Protein AF-0000000086684815 (afdb_homodimer)

Solvent-accessible surface area (backbone atoms only — not comparable to full-atom values): 16192 Å² total; per-residue (Å²): 130,81,76,69,61,65,39,53,66,48,49,39,49,34,39,41,51,9,30,52,45,30,48,52,42,25,76,74,69,70,43,58,24,24,34,56,61,40,21,9,52,49,21,49,32,50,72,74,38,54,66,41,47,51,50,40,52,53,46,23,51,53,42,39,55,55,47,57,57,50,52,75,78,47,92,67,56,72,66,60,32,45,46,51,40,29,39,51,21,22,51,52,46,47,53,50,45,72,71,37,50,83,78,46,56,83,58,54,56,80,37,67,54,61,40,39,42,27,12,40,27,34,50,38,35,74,74,40,64,44,69,61,28,51,50,41,24,52,52,42,14,49,52,32,29,52,54,52,53,51,32,36,74,70,65,76,33,72,69,101,129,83,76,68,62,65,40,54,67,46,49,38,50,34,40,40,51,10,31,52,45,30,48,53,43,26,76,74,69,73,43,59,24,25,34,58,60,38,20,9,51,50,21,48,31,52,71,74,39,53,66,42,48,52,50,40,52,53,46,23,52,53,42,39,54,54,47,57,58,50,53,74,78,46,92,67,56,72,67,57,32,46,49,50,38,29,39,51,20,23,52,51,45,46,53,50,45,72,72,37,52,84,78,46,58,84,59,54,55,82,39,66,54,61,41,41,44,27,11,41,26,34,50,36,35,75,75,40,64,44,70,61,28,50,50,40,24,51,51,45,15,50,52,33,28,51,53,51,54,50,32,36,73,70,63,78,32,70,70,100

InterPro domains:
  IPR008338 Capsule biosynthesis protein CapC [PF14102] (17-133)

Sequence (320 aa):
MITTDLNPQTAALSLGVGLVFSLLCYLTTNLSPGGMITPGWLAIAMVQDYLQVVVIFAMTIVTFLAMSVLLKITILYGKRLFAAIVLLGVLLQLTLFLIIQGELPLLFVHQTLGFIAPGLIVYQLIRQPPAATMLATGIVSAATYGVMISGILAGVVPALMITTDLNPQTAALSLGVGLVFSLLCYLTTNLSPGGMITPGWLAIAMVQDYLQVVVIFAMTIVTFLAMSVLLKITILYGKRLFAAIVLLGVLLQLTLFLIIQGELPLLFVHQTLGFIAPGLIVYQLIRQPPAATMLATGIVSAATYGVMISGILAGVVPAL

Radius of gyration: 18.26 Å; Cα contacts (8 Å, |Δi|>4): 468; chains: 2; bounding box: 45×47×46 Å

pLDDT: mean 90.7, std 13.2, range [26.31, 98.81]

Organism: NCBI:txid175570

Secondary structure (DSSP, 8-state):
-------HHHHHHHHHHHHHHHHHHHHHHS--SSSTTHHHHHHHHHHH-HHHHHHHHHHHHHHHHHHHHHTTT----HHHHHHHHHHHHHHHHHHHHHHHTTT-GGGS-SSTHHHHHHHHHHHHHHHS-HHHHHHHHHHHHHHHHHHHHHHHHHTSS---/-------HHHHHHHHHHHHHHHHHHHHHHS--SSSTTHHHHHHHHHHH-HHHHHHHHHHHHHHHHHHHHHTTT----HHHHHHHHHHHHHHHHHHHHHHHTTT-GGGS-SSHHHHHHHHHHHHHHHHS-HHHHHHHHHHHHHHHHHHHHHHHHHTSS---

Foldseek 3Di:
DCPPPDDPQLLVLLQVLLLVLQVVLCVVPVARQLHSRLLSVLLVCVQVPVLLNVVLVVLLVVLLVVVVVVVVPDDDDDPRLLCVSQVSQLVVLVVVCVVCCVPCVVNDDPDPVSSRSSSSSSSRCVVDVNVVSNVSNVVSSVVSNVVSVVCCVVVNTPHD/DCPPPDDPQLLVLLQVLLLVLQVVLCVVPVARQLHSRLLSVLLVCVQVPVLLNVVLVVLLVVLLVVVVVVVVPDDDDDPRLLCVSQVSQLVVLVVVCVVCCVPCVVNDDPDPVSSRSSSSSSSRCVVDVNVVSNVSNVVSSVVSNVVSVVCCVVVNTPHD

Structure (mmCIF, N/CA/C/O backbone):
data_AF-0000000086684815-model_v1
#
loop_
_entity.id
_entity.type
_entity.pdbx_description
1 polymer 'Poly-gamma-glutamate biosynthesis protein PgsC'
#
loop_
_atom_site.group_PDB
_atom_site.id
_atom_site.type_symbol
_atom_site.label_atom_id
_atom_site.label_alt_id
_atom_site.label_comp_id
_atom_site.label_asym_id
_atom_site.label_entity_id
_atom_site.label_seq_id
_atom_site.pdbx_PDB_ins_code
_atom_site.Cartn_x
_atom_site.Cartn_y
_atom_site.Cartn_z
_atom_site.occupancy
_atom_site.B_iso_or_equiv
_atom_site.auth_seq_id
_atom_site.auth_comp_id
_atom_site.auth_asym_id
_atom_site.auth_atom_id
_atom_site.pdbx_PDB_model_num
ATOM 1 N N . MET A 1 1 ? 3.279 28.125 5.438 1 26.78 1 MET A N 1
ATOM 2 C CA . MET A 1 1 ? 3.422 27.109 4.395 1 26.78 1 MET A CA 1
ATOM 3 C C . MET A 1 1 ? 2.326 26.047 4.508 1 26.78 1 MET A C 1
ATOM 5 O O . MET A 1 1 ? 2.17 25.422 5.555 1 26.78 1 MET A O 1
ATOM 9 N N . ILE A 1 2 ? 1.204 26.156 3.945 1 35.62 2 ILE A N 1
ATOM 10 C CA . ILE A 1 2 ? -0.089 25.531 4.184 1 35.62 2 ILE A CA 1
ATOM 11 C C . ILE A 1 2 ? 0.054 24 4.09 1 35.62 2 ILE A C 1
ATOM 13 O O . ILE A 1 2 ? 0.445 23.484 3.045 1 35.62 2 ILE A O 1
ATOM 17 N N . THR A 1 3 ? 0.668 23.344 4.973 1 41.06 3 THR A N 1
ATOM 18 C CA . THR A 1 3 ? 0.701 21.891 5.086 1 41.06 3 THR A CA 1
ATOM 19 C C . THR A 1 3 ? -0.606 21.281 4.59 1 41.06 3 THR A C 1
ATOM 21 O O . THR A 1 3 ? -1.651 21.438 5.223 1 41.06 3 THR A O 1
ATOM 24 N N . THR A 1 4 ? -0.915 21.406 3.324 1 48.69 4 THR A N 1
ATOM 25 C CA . THR A 1 4 ? -2.209 20.984 2.799 1 48.69 4 THR A CA 1
ATOM 26 C C . THR A 1 4 ? -2.482 19.516 3.141 1 48.69 4 THR A C 1
ATOM 28 O O . THR A 1 4 ? -1.734 18.625 2.732 1 48.69 4 THR A O 1
ATOM 31 N N . ASP A 1 5 ? -2.965 19.281 4.332 1 63.06 5 ASP A N 1
ATOM 32 C CA . ASP A 1 5 ? -3.467 17.984 4.809 1 63.06 5 ASP A CA 1
ATOM 33 C C . ASP A 1 5 ? -4.371 17.328 3.771 1 63.06 5 ASP A C 1
ATOM 35 O O . ASP A 1 5 ? -5.242 17.984 3.191 1 63.06 5 ASP A O 1
ATOM 39 N N . LEU A 1 6 ? -3.955 16.25 3.275 1 73.75 6 LEU A N 1
ATOM 40 C CA . LEU A 1 6 ? -4.738 15.5 2.299 1 73.75 6 LEU A CA 1
ATOM 41 C C . LEU A 1 6 ? -6.133 15.203 2.834 1 73.75 6 LEU A C 1
ATOM 43 O O . LEU A 1 6 ? -6.277 14.664 3.936 1 73.75 6 LEU A O 1
ATOM 47 N N . ASN A 1 7 ? -7.105 15.75 2.143 1 81.5 7 ASN A N 1
ATOM 48 C CA . ASN A 1 7 ? -8.484 15.391 2.467 1 81.5 7 ASN A CA 1
ATOM 49 C C . ASN A 1 7 ? -8.711 13.891 2.316 1 81.5 7 ASN A C 1
ATOM 51 O O . ASN A 1 7 ? -8.477 13.32 1.247 1 81.5 7 ASN A O 1
ATOM 55 N N . PRO A 1 8 ? -9.18 13.25 3.338 1 84.88 8 PRO A N 1
ATOM 56 C CA . PRO A 1 8 ? -9.359 11.797 3.305 1 84.88 8 PRO A CA 1
ATOM 57 C C . PRO A 1 8 ? -10.344 11.352 2.223 1 84.88 8 PRO A C 1
ATOM 59 O O . PRO A 1 8 ? -10.172 10.273 1.636 1 84.88 8 PRO A O 1
ATOM 62 N N . GLN A 1 9 ? -11.328 12.117 1.985 1 87.62 9 GLN A N 1
ATOM 63 C CA . GLN A 1 9 ? -12.297 11.789 0.949 1 87.62 9 GLN A CA 1
ATOM 64 C C . GLN A 1 9 ? -11.648 11.766 -0.43 1 87.62 9 GLN A C 1
ATOM 66 O O . GLN A 1 9 ? -11.891 10.852 -1.225 1 87.62 9 GLN A O 1
ATOM 71 N N . THR A 1 10 ? -10.906 12.711 -0.681 1 90.06 10 THR A N 1
ATOM 72 C CA . THR A 1 10 ? -10.203 12.805 -1.958 1 90.06 10 THR A CA 1
ATOM 73 C C . THR A 1 10 ? -9.219 11.656 -2.115 1 90.06 10 THR A C 1
ATOM 75 O O . THR A 1 10 ? -9.07 11.102 -3.207 1 90.06 10 THR A O 1
ATOM 78 N N . ALA A 1 11 ? -8.586 11.297 -1.061 1 89.56 11 ALA A N 1
ATOM 79 C CA . ALA A 1 11 ? -7.637 10.188 -1.078 1 89.56 11 ALA A CA 1
ATOM 80 C C . ALA A 1 11 ? -8.336 8.875 -1.411 1 89.56 11 ALA A C 1
ATOM 82 O O . ALA A 1 11 ? -7.887 8.125 -2.281 1 89.56 11 ALA A O 1
ATOM 83 N N . ALA A 1 12 ? -9.375 8.641 -0.755 1 92.5 12 ALA A N 1
ATOM 84 C CA . ALA A 1 12 ? -10.125 7.402 -0.957 1 92.5 12 ALA A CA 1
ATOM 85 C C . ALA A 1 12 ? -10.68 7.32 -2.379 1 92.5 12 ALA A C 1
ATOM 87 O O . ALA A 1 12 ? -10.625 6.266 -3.012 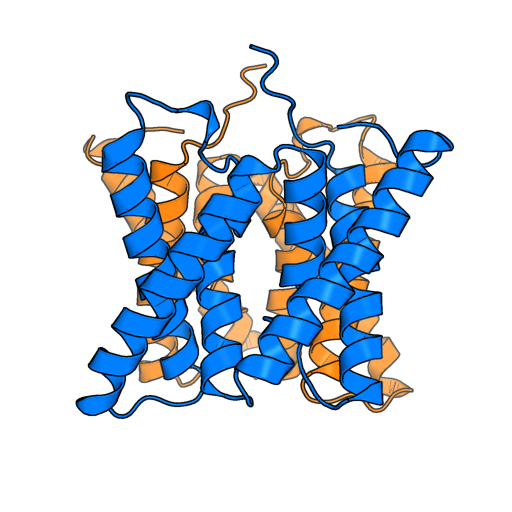1 92.5 12 ALA A O 1
ATOM 88 N N . LEU A 1 13 ? -11.172 8.445 -2.842 1 94.75 13 LEU A N 1
ATOM 89 C CA . LEU A 1 13 ? -11.742 8.492 -4.184 1 94.75 13 LEU A CA 1
ATOM 90 C C . LEU A 1 13 ? -10.672 8.25 -5.242 1 94.75 13 LEU A C 1
ATOM 92 O O . LEU A 1 13 ? -10.898 7.523 -6.207 1 94.75 13 LEU A O 1
ATOM 96 N N . SER A 1 14 ? -9.578 8.82 -5.055 1 96.06 14 SER A N 1
ATOM 97 C CA . SER A 1 14 ? -8.492 8.641 -6.008 1 96.06 14 SER A CA 1
ATOM 98 C C . SER A 1 14 ? -8 7.195 -6.027 1 96.06 14 SER A C 1
ATOM 100 O O . SER A 1 14 ? -7.723 6.641 -7.09 1 96.06 14 SER A O 1
ATOM 102 N N . LEU A 1 15 ? -7.879 6.594 -4.871 1 96.75 15 LEU A N 1
ATOM 103 C CA . LEU A 1 15 ? -7.48 5.191 -4.793 1 96.75 15 LEU A CA 1
ATOM 104 C C . LEU A 1 15 ? -8.5 4.293 -5.48 1 96.75 15 LEU A C 1
ATOM 106 O O . LEU A 1 15 ? -8.125 3.381 -6.223 1 96.75 15 LEU A O 1
ATOM 110 N N . GLY A 1 16 ? -9.766 4.602 -5.273 1 97.56 16 GLY A N 1
ATOM 111 C CA . GLY A 1 16 ? -10.812 3.822 -5.918 1 97.56 16 GLY A CA 1
ATOM 112 C C . GLY A 1 16 ? -10.805 3.939 -7.43 1 97.56 16 GLY A C 1
ATOM 113 O O . GLY A 1 16 ? -10.805 2.928 -8.133 1 97.56 16 GLY A O 1
ATOM 114 N N . VAL A 1 17 ? -10.781 5.164 -7.938 1 98.12 17 VAL A N 1
ATOM 115 C CA . VAL A 1 17 ? -10.742 5.41 -9.375 1 98.12 17 VAL A CA 1
ATOM 116 C C . VAL A 1 17 ? -9.5 4.77 -9.977 1 98.12 17 VAL A C 1
ATOM 118 O O . VAL A 1 17 ? -9.57 4.141 -11.039 1 98.12 17 VAL A O 1
ATOM 121 N N . GLY A 1 18 ? -8.383 4.922 -9.328 1 98.5 18 GLY A N 1
ATOM 122 C CA . GLY A 1 18 ? -7.152 4.293 -9.773 1 98.5 18 GLY A CA 1
ATOM 123 C C . GLY A 1 18 ? -7.254 2.783 -9.883 1 98.5 18 GLY A C 1
ATOM 124 O O . GLY A 1 18 ? -6.77 2.188 -10.844 1 98.5 18 GLY A O 1
ATOM 125 N N . LEU A 1 19 ? -7.875 2.188 -8.906 1 98.44 19 LEU A N 1
ATOM 126 C CA . LEU A 1 19 ? -8.031 0.737 -8.906 1 98.44 19 LEU A CA 1
ATOM 127 C C . LEU A 1 19 ? -8.914 0.284 -10.062 1 98.44 19 LEU A C 1
ATOM 129 O O . LEU A 1 19 ? -8.648 -0.749 -10.688 1 98.44 19 LEU A O 1
ATOM 133 N N . VAL A 1 20 ? -9.906 1.038 -10.352 1 98.56 20 VAL A N 1
ATOM 134 C CA . VAL A 1 20 ? -10.789 0.708 -11.469 1 98.56 20 VAL A CA 1
ATOM 135 C C . VAL A 1 20 ? -10.008 0.77 -12.781 1 98.56 20 VAL A C 1
ATOM 137 O O . VAL A 1 20 ? -10.07 -0.154 -13.594 1 98.56 20 VAL A O 1
ATOM 140 N N . PHE A 1 21 ? -9.273 1.782 -12.953 1 98.81 21 PHE A N 1
ATOM 141 C CA . PHE A 1 21 ? -8.492 1.92 -14.18 1 98.81 21 PHE A CA 1
ATOM 142 C C . PHE A 1 21 ? -7.391 0.872 -14.234 1 98.81 21 PHE A C 1
ATOM 144 O O . PHE A 1 21 ? -7.035 0.392 -15.312 1 98.81 21 PHE A O 1
ATOM 151 N N . SER A 1 22 ? -6.797 0.551 -13.125 1 98.81 22 SER A N 1
ATOM 152 C CA . SER A 1 22 ? -5.789 -0.502 -13.086 1 98.81 22 SER A CA 1
ATOM 153 C C . SER A 1 22 ? -6.379 -1.849 -13.492 1 98.81 22 SER A C 1
ATOM 155 O O . SER A 1 22 ? -5.746 -2.617 -14.219 1 98.81 22 SER A O 1
ATOM 157 N N . LEU A 1 23 ? -7.57 -2.082 -12.984 1 98.12 23 LEU A N 1
ATOM 158 C CA . LEU A 1 23 ? -8.25 -3.32 -13.352 1 98.12 23 LEU A CA 1
ATOM 159 C C . LEU A 1 23 ? -8.562 -3.346 -14.844 1 98.12 23 LEU A C 1
ATOM 161 O O . LEU A 1 23 ? -8.367 -4.367 -15.508 1 98.12 23 LEU A O 1
ATOM 165 N N . LEU A 1 24 ? -9.055 -2.266 -15.352 1 98.38 24 LEU A N 1
ATOM 166 C CA . LEU A 1 24 ? -9.336 -2.178 -16.781 1 98.38 24 LEU A CA 1
ATOM 167 C C . LEU A 1 24 ? -8.078 -2.41 -17.609 1 98.38 24 LEU A C 1
ATOM 169 O O . LEU A 1 24 ? -8.102 -3.127 -18.609 1 98.38 24 LEU A O 1
ATOM 173 N N . CYS A 1 25 ? -7.016 -1.829 -17.203 1 98.5 25 CYS A N 1
ATOM 174 C CA . CYS A 1 25 ? -5.738 -2.016 -17.891 1 98.5 25 CYS A CA 1
ATOM 175 C C . CYS A 1 25 ? -5.316 -3.48 -17.859 1 98.5 25 CYS A C 1
ATOM 177 O O . CYS A 1 25 ? -4.91 -4.031 -18.891 1 98.5 25 CYS A O 1
ATOM 179 N N . TYR A 1 26 ? -5.438 -4.066 -16.766 1 97.88 26 TYR A N 1
ATOM 180 C CA . TYR A 1 26 ? -5.043 -5.461 -16.625 1 97.88 26 TYR A CA 1
ATOM 181 C C . TYR A 1 26 ? -5.918 -6.367 -17.484 1 97.88 26 TYR A C 1
ATOM 183 O O . TYR A 1 26 ? -5.414 -7.285 -18.125 1 97.88 26 TYR A O 1
ATOM 191 N N . LEU A 1 27 ? -7.211 -6.129 -17.5 1 96.69 27 LEU A N 1
ATOM 192 C CA . LEU A 1 27 ? -8.156 -6.949 -18.25 1 96.69 27 LEU A CA 1
ATOM 193 C C . LEU A 1 27 ? -7.918 -6.812 -19.75 1 96.69 27 LEU A C 1
ATOM 195 O O . LEU A 1 27 ? -8.148 -7.758 -20.516 1 96.69 27 LEU A O 1
ATOM 199 N N . THR A 1 28 ? -7.402 -5.715 -20.172 1 97.69 28 THR A N 1
ATOM 200 C CA . THR A 1 28 ? -7.266 -5.461 -21.609 1 97.69 28 THR A CA 1
ATOM 201 C C . THR A 1 28 ? -5.859 -5.809 -22.078 1 97.69 28 THR A C 1
ATOM 203 O O . THR A 1 28 ? -5.672 -6.23 -23.219 1 97.69 28 THR A O 1
ATOM 206 N N . THR A 1 29 ? -4.848 -5.648 -21.25 1 97.38 29 THR A N 1
ATOM 207 C CA . THR A 1 29 ? -3.477 -5.812 -21.719 1 97.38 29 THR A CA 1
ATOM 208 C C . THR A 1 29 ? -2.779 -6.941 -20.969 1 97.38 29 THR A C 1
ATOM 210 O O . THR A 1 29 ? -1.697 -7.383 -21.359 1 97.38 29 THR A O 1
ATOM 213 N N . ASN A 1 30 ? -3.361 -7.336 -19.844 1 96.69 30 ASN A N 1
ATOM 214 C CA . ASN A 1 30 ? -2.775 -8.328 -18.953 1 96.69 30 ASN A CA 1
ATOM 215 C C . ASN A 1 30 ? -1.535 -7.785 -18.25 1 96.69 30 ASN A C 1
ATOM 217 O O . ASN A 1 30 ? -0.69 -8.555 -17.781 1 96.69 30 ASN A O 1
ATOM 221 N N . LEU A 1 31 ? -1.382 -6.441 -18.312 1 97.12 31 LEU A N 1
ATOM 222 C CA . LEU A 1 31 ? -0.288 -5.773 -17.609 1 97.12 31 LEU A CA 1
ATOM 223 C C . LEU A 1 31 ? -0.798 -5.055 -16.359 1 97.12 31 LEU A C 1
ATOM 225 O O . LEU A 1 31 ? -1.832 -4.383 -16.406 1 97.12 31 LEU A O 1
ATOM 229 N N . SER A 1 32 ? -0.094 -5.281 -15.242 1 97.62 32 SER A N 1
ATOM 230 C CA . SER A 1 32 ? -0.318 -4.453 -14.062 1 97.62 32 SER A CA 1
ATOM 231 C C . SER A 1 32 ? 0.396 -3.111 -14.188 1 97.62 32 SER A C 1
ATOM 233 O O . SER A 1 32 ? 1.597 -3.064 -14.461 1 97.62 32 SER A O 1
ATOM 235 N N . PRO A 1 33 ? -0.221 -2.02 -14.031 1 98.25 33 PRO A N 1
ATOM 236 C CA . PRO A 1 33 ? 0.41 -0.704 -14.164 1 98.25 33 PRO A CA 1
ATOM 237 C C . PRO A 1 33 ? 1.194 -0.294 -12.922 1 98.25 33 PRO A C 1
ATOM 239 O O . PRO A 1 33 ? 0.764 0.593 -12.18 1 98.25 33 PRO A O 1
ATOM 242 N N . GLY A 1 34 ? 2.352 -0.818 -12.727 1 97.75 34 GLY A N 1
ATOM 243 C CA . GLY A 1 34 ? 3.225 -0.482 -11.617 1 97.75 34 GLY A CA 1
ATOM 244 C C . GLY A 1 34 ? 2.674 -0.919 -10.273 1 97.75 34 GLY A C 1
ATOM 245 O O . GLY A 1 34 ? 3.02 -0.345 -9.234 1 97.75 34 GLY A O 1
ATOM 246 N N . GLY A 1 35 ? 1.734 -1.798 -10.25 1 96.75 35 GLY A N 1
ATOM 247 C CA . GLY A 1 35 ? 0.96 -2.182 -9.078 1 96.75 35 GLY A CA 1
ATOM 248 C C . GLY A 1 35 ? -0.463 -1.656 -9.102 1 96.75 35 GLY A C 1
ATOM 249 O O . GLY A 1 35 ? -0.698 -0.503 -9.477 1 96.75 35 GLY A O 1
ATOM 250 N N . MET A 1 36 ? -1.324 -2.344 -8.539 1 96.88 36 MET A N 1
ATOM 251 C CA . MET A 1 36 ? -2.748 -2.051 -8.688 1 96.88 36 MET A CA 1
ATOM 252 C C . MET A 1 36 ? -3.123 -0.781 -7.93 1 96.88 36 MET A C 1
ATOM 254 O O . MET A 1 36 ? -4.074 -0.091 -8.305 1 96.88 36 MET A O 1
ATOM 258 N N . ILE A 1 37 ? -2.367 -0.442 -6.93 1 96.94 37 ILE A N 1
ATOM 259 C CA . ILE A 1 37 ? -2.74 0.673 -6.066 1 96.94 37 ILE A CA 1
ATOM 260 C C . ILE A 1 37 ? -1.954 1.92 -6.465 1 96.94 37 ILE A C 1
ATOM 262 O O . ILE A 1 37 ? -2.338 3.041 -6.117 1 96.94 37 ILE A O 1
ATOM 266 N N . THR A 1 38 ? -0.875 1.817 -7.215 1 97.56 38 THR A N 1
ATOM 267 C CA . THR A 1 38 ? 0.124 2.85 -7.473 1 97.56 38 THR A CA 1
ATOM 268 C C . THR A 1 38 ? -0.476 3.988 -8.289 1 97.56 38 THR A C 1
ATOM 270 O O . THR A 1 38 ? -0.259 5.164 -7.984 1 97.56 38 THR A O 1
ATOM 273 N N . PRO A 1 39 ? -1.293 3.705 -9.273 1 98 39 PRO A N 1
ATOM 274 C CA . PRO A 1 39 ? -1.814 4.812 -10.07 1 98 39 PRO A CA 1
ATOM 275 C C . PRO A 1 39 ? -2.695 5.766 -9.266 1 98 39 PRO A C 1
ATOM 277 O O . PRO A 1 39 ? -2.652 6.98 -9.477 1 98 39 PRO A O 1
ATOM 280 N N . GLY A 1 40 ? -3.48 5.203 -8.414 1 96.88 40 GLY A N 1
ATOM 281 C CA . GLY A 1 40 ? -4.277 6.047 -7.543 1 96.88 40 GLY A CA 1
ATOM 282 C C . GLY A 1 40 ? -3.439 6.98 -6.688 1 96.88 40 GLY A C 1
ATOM 283 O O . GLY A 1 40 ? -3.785 8.148 -6.512 1 96.88 40 GLY A O 1
ATOM 284 N N . TRP A 1 41 ? -2.396 6.438 -6.168 1 94.31 41 TRP A N 1
ATOM 285 C CA . TRP A 1 41 ? -1.498 7.238 -5.344 1 94.31 41 TRP A CA 1
ATOM 286 C C . TRP A 1 41 ? -0.777 8.289 -6.184 1 94.31 41 TRP A C 1
ATOM 288 O O . TRP A 1 41 ? -0.619 9.43 -5.758 1 94.31 41 TRP A O 1
ATOM 298 N N . LEU A 1 42 ? -0.307 7.906 -7.328 1 96 42 LEU A N 1
ATOM 299 C CA . LEU A 1 42 ? 0.398 8.836 -8.211 1 96 42 LEU A CA 1
ATOM 300 C C . LEU A 1 42 ? -0.507 9.992 -8.617 1 96 42 LEU A C 1
ATOM 302 O O . LEU A 1 42 ? -0.049 11.133 -8.734 1 96 42 LEU A O 1
ATOM 306 N N . ALA A 1 43 ? -1.725 9.695 -8.812 1 95.75 43 ALA A N 1
ATOM 307 C CA . ALA A 1 43 ? -2.678 10.75 -9.164 1 95.75 43 ALA A CA 1
ATOM 308 C C . ALA A 1 43 ? -2.805 11.766 -8.031 1 95.75 43 ALA A C 1
ATOM 310 O O . ALA A 1 43 ? -2.834 12.977 -8.281 1 95.75 43 ALA A O 1
ATOM 311 N N . ILE A 1 44 ? -2.82 11.273 -6.832 1 90.06 44 ILE A N 1
ATOM 312 C CA . ILE A 1 44 ? -2.891 12.148 -5.672 1 90.06 44 ILE A CA 1
ATOM 313 C C . ILE A 1 44 ? -1.624 13 -5.586 1 90.06 44 ILE A C 1
ATOM 315 O O . ILE A 1 44 ? -1.689 14.195 -5.293 1 90.06 44 ILE A O 1
ATOM 319 N N . ALA A 1 45 ? -0.57 12.375 -5.762 1 90.12 45 ALA A N 1
ATOM 320 C CA . ALA A 1 45 ? 0.71 13.07 -5.699 1 90.12 45 ALA A CA 1
ATOM 321 C C . ALA A 1 45 ? 0.788 14.172 -6.754 1 90.12 45 ALA A C 1
ATOM 323 O O . ALA A 1 45 ? 1.341 15.242 -6.5 1 90.12 45 ALA A O 1
ATOM 324 N N . MET A 1 46 ? 0.201 13.914 -7.891 1 91.75 46 MET A N 1
ATOM 325 C CA . MET A 1 46 ? 0.196 14.906 -8.969 1 91.75 46 MET A CA 1
ATOM 326 C C . MET A 1 46 ? -0.667 16.109 -8.594 1 91.75 46 MET A C 1
ATOM 328 O O . MET A 1 46 ? -0.343 17.234 -8.953 1 91.75 46 MET A O 1
ATOM 332 N N . VAL A 1 47 ? -1.703 15.867 -7.934 1 87.25 47 VAL A N 1
ATOM 333 C CA . VAL A 1 47 ? -2.611 16.938 -7.535 1 87.25 47 VAL A CA 1
ATOM 334 C C . VAL A 1 47 ? -1.984 17.75 -6.402 1 87.25 47 VAL A C 1
ATOM 336 O O . VAL A 1 47 ? -2.133 18.969 -6.352 1 87.25 47 VAL A O 1
ATOM 339 N N . GLN A 1 48 ? -1.31 17.078 -5.52 1 84.62 48 GLN A N 1
ATOM 340 C CA . GLN A 1 48 ? -0.739 17.75 -4.352 1 84.62 48 GLN A CA 1
ATOM 341 C C . GLN A 1 48 ? 0.551 18.484 -4.711 1 84.62 48 GLN A C 1
ATOM 343 O O . GLN A 1 48 ? 0.677 19.688 -4.465 1 84.62 48 GLN A O 1
ATOM 348 N N . ASP A 1 49 ? 1.493 17.734 -5.188 1 84.12 49 ASP A N 1
ATOM 349 C CA . ASP A 1 49 ? 2.799 18.281 -5.555 1 84.12 49 ASP A CA 1
ATOM 350 C C . ASP A 1 49 ? 3.461 17.438 -6.637 1 84.12 49 ASP A C 1
ATOM 352 O O . ASP A 1 49 ? 3.945 16.328 -6.359 1 84.12 49 ASP A O 1
ATOM 356 N N . TYR A 1 50 ? 3.621 18 -7.762 1 84.81 50 TYR A N 1
ATOM 357 C CA . TYR A 1 50 ? 4.195 17.281 -8.898 1 84.81 50 TYR A CA 1
ATOM 358 C C . TYR A 1 50 ? 5.641 16.891 -8.617 1 84.81 50 TYR A C 1
ATOM 360 O O . TYR A 1 50 ? 6.148 15.922 -9.18 1 84.81 50 TYR A O 1
ATOM 368 N N . LEU A 1 51 ? 6.301 17.609 -7.738 1 85.62 51 LEU A N 1
ATOM 369 C CA . LEU A 1 51 ? 7.684 17.281 -7.41 1 85.62 51 LEU A CA 1
ATOM 370 C C . LEU A 1 51 ? 7.777 15.93 -6.715 1 85.62 51 LEU A C 1
ATOM 372 O O . LEU A 1 51 ? 8.789 15.234 -6.824 1 85.62 51 LEU A O 1
ATOM 376 N N . GLN A 1 52 ? 6.715 15.562 -6.086 1 87.5 52 GLN A N 1
ATOM 377 C CA . GLN A 1 52 ? 6.691 14.258 -5.441 1 87.5 52 GLN A CA 1
ATOM 378 C C . GLN A 1 52 ? 6.711 13.133 -6.473 1 87.5 52 GLN A C 1
ATOM 380 O O . GLN A 1 52 ? 7.336 12.094 -6.254 1 87.5 52 GLN A O 1
ATOM 385 N N . VAL A 1 53 ? 6.02 13.32 -7.535 1 91.25 53 VAL A N 1
ATOM 386 C CA . VAL A 1 53 ? 5.977 12.328 -8.602 1 91.25 53 VAL A CA 1
ATOM 387 C C . VAL A 1 53 ? 7.363 12.188 -9.227 1 91.25 53 VAL A C 1
ATOM 389 O O . VAL A 1 53 ? 7.781 11.078 -9.578 1 91.25 53 VAL A O 1
ATOM 392 N N . VAL A 1 54 ? 8.039 13.297 -9.375 1 91.62 54 VAL A N 1
ATOM 393 C CA . VAL A 1 54 ? 9.383 13.281 -9.93 1 91.62 54 VAL A CA 1
ATOM 394 C C . VAL A 1 54 ? 10.312 12.477 -9.016 1 91.62 54 VAL A C 1
ATOM 396 O O . VAL A 1 54 ? 11.133 11.695 -9.492 1 91.62 54 VAL A O 1
ATOM 399 N N . VAL A 1 55 ? 10.188 12.719 -7.758 1 90.75 55 VAL A N 1
ATOM 400 C CA . VAL A 1 55 ? 11.008 11.992 -6.789 1 90.75 55 VAL A CA 1
ATOM 401 C C . VAL A 1 55 ? 10.695 10.5 -6.863 1 90.75 55 VAL A C 1
ATOM 403 O O . VAL A 1 55 ? 11.602 9.664 -6.82 1 90.75 55 VAL A O 1
ATOM 406 N N . ILE A 1 56 ? 9.422 10.1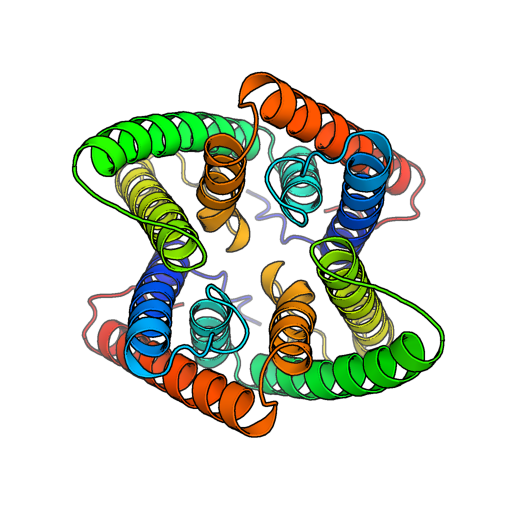56 -6.949 1 94.06 56 ILE A N 1
ATOM 407 C CA . ILE A 1 56 ? 9.023 8.758 -7.047 1 94.06 56 ILE A CA 1
ATOM 408 C C . ILE A 1 56 ? 9.625 8.133 -8.305 1 94.06 56 ILE A C 1
ATOM 410 O O . ILE A 1 56 ? 10.141 7.012 -8.258 1 94.06 56 ILE A O 1
ATOM 414 N N . PHE A 1 57 ? 9.562 8.82 -9.383 1 95.19 57 PHE A N 1
ATOM 415 C CA . PHE A 1 57 ? 10.117 8.328 -10.633 1 95.19 57 PHE A CA 1
ATOM 416 C C . PHE A 1 57 ? 11.625 8.133 -10.516 1 95.19 57 PHE A C 1
ATOM 418 O O . PHE A 1 57 ? 12.156 7.102 -10.938 1 95.19 57 PHE A O 1
ATOM 425 N N . ALA A 1 58 ? 12.312 9.109 -9.992 1 95.38 58 ALA A N 1
ATOM 426 C CA . ALA A 1 58 ? 13.758 9.016 -9.82 1 95.38 58 ALA A CA 1
ATOM 427 C C . ALA A 1 58 ? 14.125 7.848 -8.914 1 95.38 58 ALA A C 1
ATOM 429 O O . ALA A 1 58 ? 15.039 7.082 -9.219 1 95.38 58 ALA A O 1
ATOM 430 N N . MET A 1 59 ? 13.414 7.688 -7.84 1 96.38 59 MET A N 1
ATOM 431 C CA . MET A 1 59 ? 13.711 6.625 -6.883 1 96.38 59 MET A CA 1
ATOM 432 C C . MET A 1 59 ? 13.328 5.262 -7.445 1 96.38 59 MET A C 1
ATOM 434 O O . MET A 1 59 ? 13.875 4.238 -7.039 1 96.38 59 MET A O 1
ATOM 438 N N . THR A 1 60 ? 12.352 5.234 -8.344 1 98.19 60 THR A N 1
ATOM 439 C CA . THR A 1 60 ? 12.039 3.996 -9.055 1 98.19 60 THR A CA 1
ATOM 440 C C . THR A 1 60 ? 13.219 3.547 -9.906 1 98.19 60 THR A C 1
ATOM 442 O O . THR A 1 60 ? 13.57 2.365 -9.914 1 98.19 60 THR A O 1
ATOM 445 N N . ILE A 1 61 ? 13.812 4.473 -10.562 1 98.19 61 ILE A N 1
ATOM 446 C CA . ILE A 1 61 ? 14.969 4.156 -11.398 1 98.19 61 ILE A CA 1
ATOM 447 C C . ILE A 1 61 ? 16.109 3.645 -10.523 1 98.19 61 ILE A C 1
ATOM 449 O O . ILE A 1 61 ? 16.719 2.615 -10.82 1 98.19 61 ILE A O 1
ATOM 453 N N . VAL A 1 62 ? 16.359 4.324 -9.445 1 98.25 62 VAL A N 1
ATOM 454 C CA . VAL A 1 62 ? 17.453 3.949 -8.547 1 98.25 62 VAL A CA 1
ATOM 455 C C . VAL A 1 62 ? 17.188 2.564 -7.961 1 98.25 62 VAL A C 1
ATOM 457 O O . VAL A 1 62 ? 18.078 1.72 -7.914 1 98.25 62 VAL A O 1
ATOM 460 N N . THR A 1 63 ? 15.969 2.318 -7.504 1 98.69 63 THR A N 1
ATOM 461 C CA . THR A 1 63 ? 15.602 1.033 -6.922 1 98.69 63 THR A CA 1
ATOM 462 C C . THR A 1 63 ? 15.703 -0.079 -7.965 1 98.69 63 THR A C 1
ATOM 464 O O . THR A 1 63 ? 16.141 -1.186 -7.656 1 98.69 63 THR A O 1
ATOM 467 N N . PHE A 1 64 ? 15.305 0.21 -9.211 1 98.75 64 PHE A N 1
ATOM 468 C CA . PHE A 1 64 ? 15.367 -0.764 -10.297 1 98.75 64 PHE A CA 1
ATOM 469 C C . PHE A 1 64 ? 16.812 -1.173 -10.578 1 98.75 64 PHE A C 1
ATOM 471 O O . PHE A 1 64 ? 17.109 -2.363 -10.695 1 98.75 64 PHE A O 1
ATOM 478 N N . LEU A 1 65 ? 17.625 -0.212 -10.695 1 98.38 65 LEU A N 1
ATOM 479 C CA . LEU A 1 65 ? 19.047 -0.481 -10.969 1 98.38 65 LEU A CA 1
ATOM 480 C C . LEU A 1 65 ? 19.672 -1.268 -9.82 1 98.38 65 LEU A C 1
ATOM 482 O O . LEU A 1 65 ? 20.391 -2.244 -10.062 1 98.38 65 LEU A O 1
ATOM 486 N N . ALA A 1 66 ? 19.422 -0.857 -8.602 1 98.44 66 ALA A N 1
ATOM 487 C CA . ALA A 1 66 ? 19.984 -1.542 -7.434 1 98.44 66 ALA A CA 1
ATOM 488 C C . ALA A 1 66 ? 19.484 -2.986 -7.363 1 98.44 66 ALA A C 1
ATOM 490 O O . ALA A 1 66 ? 20.266 -3.896 -7.066 1 98.44 66 ALA A O 1
ATOM 491 N N . MET A 1 67 ? 18.219 -3.158 -7.617 1 98.44 67 MET A N 1
ATOM 492 C CA . MET A 1 67 ? 17.656 -4.504 -7.539 1 98.44 67 MET A CA 1
ATOM 493 C C . MET A 1 67 ? 18.203 -5.383 -8.664 1 98.44 67 MET A C 1
ATOM 495 O O . MET A 1 67 ? 18.422 -6.582 -8.469 1 98.44 67 MET A O 1
ATOM 499 N N . SER A 1 68 ? 18.406 -4.785 -9.836 1 97.5 68 SER A N 1
ATOM 500 C CA . SER A 1 68 ? 18.938 -5.539 -10.969 1 97.5 68 SER A CA 1
ATOM 501 C C . SER A 1 68 ? 20.328 -6.09 -10.648 1 97.5 68 SER A C 1
ATOM 503 O O . SER A 1 68 ? 20.672 -7.184 -11.086 1 97.5 68 SER A O 1
ATOM 505 N N . VAL A 1 69 ? 21.062 -5.367 -9.906 1 97.44 69 VAL A N 1
ATOM 506 C CA . VAL A 1 69 ? 22.391 -5.82 -9.492 1 97.44 69 VAL A CA 1
ATOM 507 C C . VAL A 1 69 ? 22.25 -6.918 -8.438 1 97.44 69 VAL A C 1
ATOM 509 O O . VAL A 1 69 ? 22.953 -7.938 -8.5 1 97.44 69 VAL A O 1
ATOM 512 N N . LEU A 1 70 ? 21.359 -6.73 -7.512 1 97.25 70 LEU A N 1
ATOM 513 C CA . LEU A 1 70 ? 21.156 -7.695 -6.434 1 97.25 70 LEU A CA 1
ATOM 514 C C . LEU A 1 70 ? 20.672 -9.031 -6.984 1 97.25 70 LEU A C 1
ATOM 516 O O . LEU A 1 70 ? 21.047 -10.094 -6.465 1 97.25 70 LEU A O 1
ATOM 520 N N . LEU A 1 71 ? 19.906 -9 -7.984 1 97.31 71 LEU A N 1
ATOM 521 C CA . LEU A 1 71 ? 19.297 -10.211 -8.523 1 97.31 71 LEU A CA 1
ATOM 522 C C . LEU A 1 71 ? 20.328 -11.031 -9.305 1 97.31 71 LEU A C 1
ATOM 524 O O . LEU A 1 71 ? 20.094 -12.195 -9.617 1 97.31 71 LEU A O 1
ATOM 528 N N . LYS A 1 72 ? 21.422 -10.438 -9.633 1 97.12 72 LYS A N 1
ATOM 529 C CA . LYS A 1 72 ? 22.5 -11.18 -10.281 1 97.12 72 LYS A CA 1
ATOM 530 C C . LYS A 1 72 ? 23.156 -12.156 -9.32 1 97.12 72 LYS A C 1
ATOM 532 O O . LYS A 1 72 ? 23.766 -13.148 -9.742 1 97.12 72 LYS A O 1
ATOM 537 N N . ILE A 1 73 ? 22.953 -11.961 -8.07 1 96.69 73 ILE A N 1
ATOM 538 C CA . ILE A 1 73 ? 23.688 -12.781 -7.109 1 96.69 73 ILE A CA 1
ATOM 539 C C . ILE A 1 73 ? 22.703 -13.453 -6.152 1 96.69 73 ILE A C 1
ATOM 541 O O . ILE A 1 73 ? 23.109 -14.125 -5.203 1 96.69 73 ILE A O 1
ATOM 545 N N . THR A 1 74 ? 21.438 -13.203 -6.242 1 95.5 74 THR A N 1
ATOM 546 C CA . THR A 1 74 ? 20.422 -13.797 -5.387 1 95.5 74 THR A CA 1
ATOM 547 C C . THR A 1 74 ? 19.297 -14.391 -6.223 1 95.5 74 THR A C 1
ATOM 549 O O . THR A 1 74 ? 19.016 -13.922 -7.332 1 95.5 74 THR A O 1
ATOM 552 N N . ILE A 1 75 ? 18.703 -15.422 -5.617 1 94.88 75 ILE A N 1
ATOM 553 C CA . ILE A 1 75 ? 17.516 -16.016 -6.234 1 94.88 75 ILE A CA 1
ATOM 554 C C . ILE A 1 75 ? 16.281 -15.695 -5.395 1 94.88 75 ILE A C 1
ATOM 556 O O . ILE A 1 75 ? 16.078 -16.266 -4.32 1 94.88 75 ILE A O 1
ATOM 560 N N . LEU A 1 76 ? 15.562 -14.758 -5.824 1 95.12 76 LEU A N 1
ATOM 561 C CA . LEU A 1 76 ? 14.344 -14.328 -5.145 1 95.12 76 LEU A CA 1
ATOM 562 C C . LEU A 1 76 ? 13.133 -14.438 -6.066 1 95.12 76 LEU A C 1
ATOM 564 O O . LEU A 1 76 ? 13.234 -14.164 -7.266 1 95.12 76 LEU A O 1
ATOM 568 N N . TYR A 1 77 ? 12.031 -14.938 -5.512 1 94.31 77 TYR A N 1
ATOM 569 C CA . TYR A 1 77 ? 10.789 -15.008 -6.27 1 94.31 77 TYR A CA 1
ATOM 570 C C . TYR A 1 77 ? 9.586 -14.812 -5.355 1 94.31 77 TYR A C 1
ATOM 572 O O . TYR A 1 77 ? 9.711 -14.875 -4.133 1 94.31 77 TYR A O 1
ATOM 580 N N . GLY A 1 78 ? 8.531 -14.508 -5.996 1 94.12 78 GLY A N 1
ATOM 581 C CA . GLY A 1 78 ? 7.273 -14.414 -5.266 1 94.12 78 GLY A CA 1
ATOM 582 C C . GLY A 1 78 ? 7.301 -13.359 -4.172 1 94.12 78 GLY A C 1
ATOM 583 O O . GLY A 1 78 ? 7.664 -12.211 -4.418 1 94.12 78 GLY A O 1
ATOM 584 N N . LYS A 1 79 ? 6.883 -13.758 -3.041 1 94.88 79 LYS A N 1
ATOM 585 C CA . LYS A 1 79 ? 6.738 -12.852 -1.906 1 94.88 79 LYS A CA 1
ATOM 586 C C . LYS A 1 79 ? 8.102 -12.398 -1.393 1 94.88 79 LYS A C 1
ATOM 588 O O . LYS A 1 79 ? 8.242 -11.273 -0.904 1 94.88 79 LYS A O 1
ATOM 593 N N . ARG A 1 80 ? 9.07 -13.242 -1.514 1 96.56 80 ARG A N 1
ATOM 594 C CA . ARG A 1 80 ? 10.414 -12.859 -1.086 1 96.56 80 ARG A CA 1
ATOM 595 C C . ARG A 1 80 ? 10.977 -11.75 -1.965 1 96.56 80 ARG A C 1
ATOM 597 O O . ARG A 1 80 ? 11.625 -10.82 -1.467 1 96.56 80 ARG A O 1
ATOM 604 N N . LEU A 1 81 ? 10.711 -11.93 -3.238 1 97.94 81 LEU A N 1
ATOM 605 C CA . LEU A 1 81 ? 11.125 -10.891 -4.176 1 97.94 81 LEU A CA 1
ATOM 606 C C . LEU A 1 81 ? 10.414 -9.578 -3.881 1 97.94 81 LEU A C 1
ATOM 608 O O . LEU A 1 81 ? 11.047 -8.516 -3.852 1 97.94 81 LEU A O 1
ATOM 612 N N . PHE A 1 82 ? 9.141 -9.625 -3.637 1 98.06 82 PHE A N 1
ATOM 613 C CA . PHE A 1 82 ? 8.352 -8.445 -3.32 1 98.06 82 PHE A CA 1
ATOM 614 C C . PHE A 1 82 ? 8.891 -7.746 -2.076 1 98.06 82 PHE A C 1
ATOM 616 O O . PHE A 1 82 ? 9.117 -6.535 -2.088 1 98.06 82 PHE A O 1
ATOM 623 N N . ALA A 1 83 ? 9.07 -8.5 -1.012 1 97.62 83 ALA A N 1
ATOM 624 C CA . ALA A 1 83 ? 9.531 -7.941 0.257 1 97.62 83 ALA A CA 1
ATOM 625 C C . ALA A 1 83 ? 10.906 -7.297 0.105 1 97.62 83 ALA A C 1
ATOM 627 O O . ALA A 1 83 ? 11.148 -6.211 0.636 1 97.62 83 ALA A O 1
ATOM 628 N N . ALA A 1 84 ? 11.742 -7.938 -0.631 1 97.62 84 ALA A N 1
ATOM 629 C CA . ALA A 1 84 ? 13.102 -7.418 -0.815 1 97.62 84 ALA A CA 1
ATOM 630 C C . ALA A 1 84 ? 13.086 -6.105 -1.589 1 97.62 84 ALA A C 1
ATOM 632 O O . ALA A 1 84 ? 13.773 -5.152 -1.22 1 97.62 84 ALA A O 1
ATOM 633 N N . ILE A 1 85 ? 12.289 -6.047 -2.633 1 98.69 85 ILE A N 1
ATOM 634 C CA . ILE A 1 85 ? 12.258 -4.859 -3.48 1 98.69 85 ILE A CA 1
ATOM 635 C C . ILE A 1 85 ? 11.641 -3.693 -2.713 1 98.69 85 ILE A C 1
ATOM 637 O O . ILE A 1 85 ? 12.172 -2.578 -2.738 1 98.69 85 ILE A O 1
ATOM 641 N N . VAL A 1 86 ? 10.578 -3.943 -2.033 1 98.44 86 VAL A N 1
ATOM 642 C CA . VAL A 1 86 ? 9.891 -2.873 -1.314 1 98.44 86 VAL A CA 1
ATOM 643 C C . VAL A 1 86 ? 10.742 -2.416 -0.132 1 98.44 86 VAL A C 1
ATOM 645 O O . VAL A 1 86 ? 10.812 -1.222 0.167 1 98.44 86 VAL A O 1
ATOM 648 N N . LEU A 1 87 ? 11.391 -3.375 0.498 1 98.31 87 LEU A N 1
ATOM 649 C CA . LEU A 1 87 ? 12.305 -3.018 1.578 1 98.31 87 LEU A CA 1
ATOM 650 C C . LEU A 1 87 ? 13.438 -2.137 1.064 1 98.31 87 LEU A C 1
ATOM 652 O O . LEU A 1 87 ? 13.758 -1.11 1.67 1 98.31 87 LEU A O 1
ATOM 656 N N . LEU A 1 88 ? 14.047 -2.551 -0.006 1 98.31 88 LEU A N 1
ATOM 657 C CA . LEU A 1 88 ? 15.102 -1.749 -0.611 1 98.31 88 LEU A CA 1
ATOM 658 C C . LEU A 1 88 ? 14.586 -0.364 -0.986 1 98.31 88 LEU A C 1
ATOM 660 O O . LEU A 1 88 ? 15.266 0.64 -0.752 1 98.31 88 LEU A O 1
ATOM 664 N N . GLY A 1 89 ? 13.406 -0.271 -1.583 1 97.69 89 GLY A N 1
ATOM 665 C CA . GLY A 1 89 ? 12.797 1.006 -1.928 1 97.69 89 GLY A CA 1
ATOM 666 C C . GLY A 1 89 ? 12.617 1.92 -0.732 1 97.69 89 GLY A C 1
ATOM 667 O O . GLY A 1 89 ? 12.969 3.1 -0.784 1 97.69 89 GLY A O 1
ATOM 668 N N . VAL A 1 90 ? 12.102 1.396 0.324 1 96.94 90 VAL A N 1
ATOM 669 C CA . VAL A 1 90 ? 11.852 2.164 1.539 1 96.94 90 VAL A CA 1
ATOM 670 C C . VAL A 1 90 ? 13.172 2.662 2.119 1 96.94 90 VAL A C 1
ATOM 672 O O . VAL A 1 90 ? 13.273 3.811 2.557 1 96.94 90 VAL A O 1
ATOM 675 N N . LEU A 1 91 ? 14.188 1.825 2.137 1 96.88 91 LEU A N 1
ATOM 676 C CA . LEU A 1 91 ? 15.5 2.199 2.652 1 96.88 91 LEU A CA 1
ATOM 677 C C . LEU A 1 91 ? 16.109 3.322 1.823 1 96.88 91 LEU A C 1
ATOM 679 O O . LEU A 1 91 ? 16.688 4.262 2.373 1 96.88 91 LEU A O 1
ATOM 683 N N . LEU A 1 92 ? 15.969 3.189 0.547 1 96.56 92 LEU A N 1
ATOM 684 C CA . LEU A 1 92 ? 16.5 4.219 -0.334 1 96.56 92 LEU A CA 1
ATOM 685 C C . LEU A 1 92 ? 15.742 5.531 -0.166 1 96.56 92 LEU A C 1
ATOM 687 O O . LEU A 1 92 ? 16.344 6.605 -0.177 1 96.56 92 LEU A O 1
ATOM 691 N N . GLN A 1 93 ? 14.445 5.438 -0.013 1 93.81 93 GLN A N 1
ATOM 692 C CA . GLN A 1 93 ? 13.641 6.629 0.244 1 93.81 93 GLN A CA 1
ATOM 693 C C . GLN A 1 93 ? 14.047 7.293 1.558 1 93.81 93 GLN A C 1
ATOM 695 O O . GLN A 1 93 ? 14.125 8.516 1.642 1 93.81 93 GLN A O 1
ATOM 700 N N . LEU A 1 94 ? 14.203 6.527 2.576 1 91.75 94 LEU A N 1
ATOM 701 C CA . LEU A 1 94 ? 14.641 7.035 3.873 1 91.75 94 LEU A CA 1
ATOM 702 C C . LEU A 1 94 ? 15.992 7.727 3.762 1 91.75 94 LEU A C 1
ATOM 704 O O . LEU A 1 94 ? 16.203 8.797 4.348 1 91.75 94 LEU A O 1
ATOM 708 N N . THR A 1 95 ? 16.938 7.129 3.072 1 93.19 95 THR A N 1
ATOM 709 C CA . THR A 1 95 ? 18.266 7.699 2.867 1 93.19 95 THR A CA 1
ATOM 710 C C . THR A 1 95 ? 18.172 9.047 2.156 1 93.19 95 THR A C 1
ATOM 712 O O . THR A 1 95 ? 18.828 10.008 2.553 1 93.19 95 THR A O 1
ATOM 715 N N . LEU A 1 96 ? 17.312 9.086 1.109 1 90.5 96 LEU A N 1
ATOM 716 C CA . LEU A 1 96 ? 17.125 10.344 0.402 1 90.5 96 LEU A CA 1
ATOM 717 C C . LEU A 1 96 ? 16.562 11.414 1.334 1 90.5 96 LEU A C 1
ATOM 719 O O . LEU A 1 96 ? 16.984 12.57 1.286 1 90.5 96 LEU A O 1
ATOM 723 N N . PHE A 1 97 ? 15.578 11.008 2.068 1 87.06 97 PHE A N 1
ATOM 724 C CA . PHE A 1 97 ? 14.984 11.938 3.021 1 87.06 97 PHE A CA 1
ATOM 725 C C . PHE A 1 97 ? 16.031 12.508 3.961 1 87.06 97 PHE A C 1
ATOM 727 O O . PHE A 1 97 ? 16.062 13.711 4.219 1 87.06 97 PHE A O 1
ATOM 734 N N . LEU A 1 98 ? 16.938 11.703 4.52 1 86.56 98 LEU A N 1
ATOM 735 C CA . LEU A 1 98 ? 17.953 12.117 5.48 1 86.56 98 LEU A CA 1
ATOM 736 C C . LEU A 1 98 ? 18.969 13.047 4.828 1 86.56 98 LEU A C 1
ATOM 738 O O . LEU A 1 98 ? 19.516 13.938 5.484 1 86.56 98 LEU A O 1
ATOM 742 N N . ILE A 1 99 ? 19.125 12.906 3.57 1 87 99 ILE A N 1
ATOM 743 C CA . ILE A 1 99 ? 20.094 13.719 2.852 1 87 99 ILE A CA 1
ATOM 744 C C . ILE A 1 99 ? 19.5 15.078 2.523 1 87 99 ILE A C 1
ATOM 746 O O . ILE A 1 99 ? 20.172 16.109 2.611 1 87 99 ILE A O 1
ATOM 750 N N . ILE A 1 100 ? 18.172 15.18 2.291 1 79.88 100 ILE A N 1
ATOM 751 C CA . ILE A 1 100 ? 17.594 16.391 1.736 1 79.88 100 ILE A CA 1
ATOM 752 C C . ILE A 1 100 ? 16.812 17.125 2.818 1 79.88 100 ILE A C 1
ATOM 754 O O . ILE A 1 100 ? 16.469 18.312 2.662 1 79.88 100 ILE A O 1
ATOM 758 N N . GLN A 1 101 ? 16.297 16.562 3.773 1 69.69 101 GLN A N 1
ATOM 759 C CA . GLN A 1 101 ? 15.398 17.109 4.781 1 69.69 101 GLN A CA 1
ATOM 760 C C . GLN A 1 101 ? 15.844 18.5 5.223 1 69.69 101 GLN A C 1
ATOM 762 O O . GLN A 1 101 ? 15.016 19.328 5.594 1 69.69 101 GLN A O 1
ATOM 767 N N . GLY A 1 102 ? 16.922 18.812 5.113 1 60.66 102 GLY A N 1
ATOM 768 C CA . GLY A 1 102 ? 17.344 20.156 5.488 1 60.66 102 GLY A CA 1
ATOM 769 C C . GLY A 1 102 ? 17.078 21.188 4.41 1 60.66 102 GLY A C 1
ATOM 770 O O . GLY A 1 102 ? 16.719 22.328 4.711 1 60.66 102 GLY A O 1
ATOM 771 N N . GLU A 1 103 ? 17 20.797 3.365 1 61.5 103 GLU A N 1
ATOM 772 C CA . GLU A 1 103 ? 17 21.797 2.291 1 61.5 103 GLU A CA 1
ATOM 773 C C . GLU A 1 103 ? 15.641 21.828 1.584 1 61.5 103 GLU A C 1
ATOM 775 O O . GLU A 1 103 ? 15.188 22.906 1.178 1 61.5 103 GLU A O 1
ATOM 780 N N . LEU A 1 104 ? 14.93 20.719 1.489 1 64.19 104 LEU A N 1
ATOM 781 C CA . LEU A 1 104 ? 13.703 20.672 0.708 1 64.19 104 LEU A CA 1
ATOM 782 C C . LEU A 1 104 ? 12.641 19.844 1.423 1 64.19 104 LEU A C 1
ATOM 784 O O . LEU A 1 104 ? 12.188 18.812 0.902 1 64.19 104 LEU A O 1
ATOM 788 N N . PRO A 1 105 ? 12.289 20.297 2.561 1 57.97 105 PRO A N 1
ATOM 789 C CA . PRO A 1 105 ? 11.344 19.531 3.371 1 57.97 105 PRO A CA 1
ATOM 790 C C . PRO A 1 105 ? 10.016 19.281 2.658 1 57.97 105 PRO A C 1
ATOM 792 O O . PRO A 1 105 ? 9.359 18.266 2.9 1 57.97 105 PRO A O 1
ATOM 795 N N . LEU A 1 106 ? 9.789 20.156 1.824 1 55.91 106 LEU A N 1
ATOM 796 C CA . LEU A 1 106 ? 8.492 20.109 1.151 1 55.91 106 LEU A CA 1
ATOM 797 C C . LEU A 1 106 ? 8.469 19 0.103 1 55.91 106 LEU A C 1
ATOM 799 O O . LEU A 1 106 ? 7.395 18.625 -0.378 1 55.91 106 LEU A O 1
ATOM 803 N N . LEU A 1 107 ? 9.633 18.531 -0.112 1 58.16 107 LEU A N 1
ATOM 804 C CA . LEU A 1 107 ? 9.742 17.516 -1.154 1 58.16 107 LEU A CA 1
ATOM 805 C C . LEU A 1 107 ? 9.305 16.156 -0.636 1 58.16 107 LEU A C 1
ATOM 807 O O . LEU A 1 107 ? 9.008 15.25 -1.424 1 58.16 107 LEU A O 1
ATOM 811 N N . PHE A 1 108 ? 9.234 16.156 0.667 1 58.66 108 PHE A N 1
ATOM 812 C CA . PHE A 1 108 ? 9.039 14.781 1.086 1 58.66 108 PHE A CA 1
ATOM 813 C C . PHE A 1 108 ? 7.586 14.531 1.482 1 58.66 108 PHE A C 1
ATOM 815 O O . PHE A 1 108 ? 6.898 15.453 1.93 1 58.66 108 PHE A O 1
ATOM 822 N N . VAL A 1 109 ? 7.336 13.273 1.218 1 58.34 109 VAL A N 1
ATOM 823 C CA . VAL A 1 109 ? 6.023 12.641 1.197 1 58.34 109 VAL A CA 1
ATOM 824 C C . VAL A 1 109 ? 5.461 12.562 2.615 1 58.34 109 VAL A C 1
ATOM 826 O O . VAL A 1 109 ? 6.133 12.094 3.533 1 58.34 109 VAL A O 1
ATOM 829 N N . HIS A 1 110 ? 4.477 13.141 2.752 1 66.69 110 HIS A N 1
ATOM 830 C CA . HIS A 1 110 ? 3.787 13.117 4.039 1 66.69 110 HIS A CA 1
ATOM 831 C C . HIS A 1 110 ? 2.83 11.938 4.129 1 66.69 110 HIS A C 1
ATOM 833 O O . HIS A 1 110 ? 2.17 11.742 5.152 1 66.69 110 HIS A O 1
ATOM 839 N N . GLN A 1 111 ? 3.027 11.188 3.08 1 78.06 111 GLN A N 1
ATOM 840 C CA . GLN A 1 111 ? 2.168 10.016 3.053 1 78.06 111 GLN A CA 1
ATOM 841 C C . GLN A 1 111 ? 2.994 8.727 3.02 1 78.06 111 GLN A C 1
ATOM 843 O O . GLN A 1 111 ? 3.994 8.648 2.303 1 78.06 111 GLN A O 1
ATOM 848 N N . THR A 1 112 ? 2.574 7.77 3.725 1 85.5 112 THR A N 1
ATOM 849 C CA . THR A 1 112 ? 3.285 6.508 3.883 1 85.5 112 THR A CA 1
ATOM 850 C C . THR A 1 112 ? 3.389 5.773 2.549 1 85.5 112 THR A C 1
ATOM 852 O O . THR A 1 112 ? 4.391 5.113 2.273 1 85.5 112 THR A O 1
ATOM 855 N N . LEU A 1 113 ? 2.402 5.984 1.758 1 87.38 113 LEU A N 1
ATOM 856 C CA . LEU A 1 113 ? 2.396 5.285 0.479 1 87.38 113 LEU A CA 1
ATOM 857 C C . LEU A 1 113 ? 3.521 5.785 -0.422 1 87.38 113 LEU A C 1
ATOM 859 O O . LEU A 1 113 ? 4.012 5.051 -1.281 1 87.38 113 LEU A O 1
ATOM 863 N N . GLY A 1 114 ? 3.898 6.98 -0.192 1 88.5 114 GLY A N 1
ATOM 864 C CA . GLY A 1 114 ? 4.988 7.535 -0.978 1 88.5 114 GLY A CA 1
ATOM 865 C C . GLY A 1 114 ? 6.301 6.797 -0.788 1 88.5 114 GLY A C 1
ATOM 866 O O . GLY A 1 114 ? 7.117 6.727 -1.708 1 88.5 114 GLY A O 1
ATOM 867 N N . PHE A 1 115 ? 6.461 6.141 0.313 1 91.56 115 PHE A N 1
ATOM 868 C CA . PHE A 1 115 ? 7.703 5.441 0.621 1 91.56 115 PHE A CA 1
ATOM 869 C C . PHE A 1 115 ? 7.734 4.074 -0.046 1 91.56 115 PHE A C 1
ATOM 871 O O . PHE A 1 115 ? 8.812 3.527 -0.303 1 91.56 115 PHE A O 1
ATOM 878 N N . ILE A 1 116 ? 6.609 3.588 -0.353 1 95.12 116 ILE A N 1
ATOM 879 C CA . ILE A 1 116 ? 6.594 2.215 -0.846 1 95.12 116 ILE A CA 1
ATOM 880 C C . ILE A 1 116 ? 6.344 2.211 -2.352 1 95.12 116 ILE A C 1
ATOM 882 O O . ILE A 1 116 ? 6.586 1.206 -3.025 1 95.12 116 ILE A O 1
ATOM 886 N N . ALA A 1 117 ? 5.922 3.318 -2.934 1 95.5 117 ALA A N 1
ATOM 887 C CA . ALA A 1 117 ? 5.492 3.414 -4.328 1 95.5 117 ALA A CA 1
ATOM 888 C C . ALA A 1 117 ? 6.621 3.014 -5.277 1 95.5 117 ALA A C 1
ATOM 890 O O . ALA A 1 117 ? 6.41 2.227 -6.203 1 95.5 117 ALA A O 1
ATOM 891 N N . PRO A 1 118 ? 7.875 3.498 -5.094 1 96.94 118 PRO A N 1
ATOM 892 C CA . PRO A 1 118 ? 8.945 3.066 -5.996 1 96.94 118 PRO A CA 1
ATOM 893 C C . PRO A 1 118 ? 9.141 1.552 -5.992 1 96.94 118 PRO A C 1
ATOM 895 O O . PRO A 1 118 ? 9.32 0.947 -7.055 1 96.94 118 PRO A O 1
ATOM 898 N N . GLY A 1 119 ? 9.109 0.971 -4.855 1 98.25 119 GLY A N 1
ATOM 899 C CA . GLY A 1 119 ? 9.266 -0.471 -4.754 1 98.25 119 GLY A CA 1
ATOM 900 C C . GLY A 1 119 ? 8.148 -1.24 -5.441 1 98.25 119 GLY A C 1
ATOM 901 O O . GLY A 1 119 ? 8.406 -2.248 -6.105 1 98.25 119 GLY A O 1
ATOM 902 N N . LEU A 1 120 ? 6.91 -0.766 -5.305 1 97.75 120 LEU A N 1
ATOM 903 C CA . LEU A 1 120 ? 5.773 -1.411 -5.949 1 97.75 120 LEU A CA 1
ATOM 904 C C . LEU A 1 120 ? 5.918 -1.381 -7.465 1 97.75 120 LEU A C 1
ATOM 906 O O . LEU A 1 120 ? 5.641 -2.375 -8.141 1 97.75 120 LEU A O 1
ATOM 910 N N . ILE A 1 121 ? 6.312 -0.292 -7.91 1 98.62 121 ILE A N 1
ATOM 911 C CA . ILE A 1 121 ? 6.496 -0.151 -9.352 1 98.62 121 ILE A CA 1
ATOM 912 C C . ILE A 1 121 ? 7.598 -1.094 -9.828 1 98.62 121 ILE A C 1
ATOM 914 O O . ILE A 1 121 ? 7.418 -1.836 -10.789 1 98.62 121 ILE A O 1
ATOM 918 N N . VAL A 1 122 ? 8.734 -1.103 -9.172 1 98.81 122 VAL A N 1
ATOM 919 C CA . VAL A 1 122 ? 9.883 -1.903 -9.594 1 98.81 122 VAL A CA 1
ATOM 920 C C . VAL A 1 122 ? 9.523 -3.387 -9.539 1 98.81 122 VAL A C 1
ATOM 922 O O . VAL A 1 122 ? 9.945 -4.164 -10.398 1 98.81 122 VAL A O 1
ATOM 925 N N . TYR A 1 123 ? 8.773 -3.754 -8.547 1 98.75 123 TYR A N 1
ATOM 926 C CA . TYR A 1 123 ? 8.359 -5.152 -8.477 1 98.75 123 TYR A CA 1
ATOM 927 C C . TYR A 1 123 ? 7.68 -5.59 -9.766 1 98.75 123 TYR A C 1
ATOM 929 O O . TYR A 1 123 ? 7.941 -6.68 -10.273 1 98.75 123 TYR A O 1
ATOM 937 N N . GLN A 1 124 ? 6.832 -4.754 -10.312 1 98.56 124 GLN A N 1
ATOM 938 C CA . GLN A 1 124 ? 6.16 -5.082 -11.562 1 98.56 124 GLN A CA 1
ATOM 939 C C . GLN A 1 124 ? 7.117 -4.992 -12.75 1 98.56 124 GLN A C 1
ATOM 941 O O . GLN A 1 124 ? 7.02 -5.777 -13.695 1 98.56 124 GLN A O 1
ATOM 946 N N . LEU A 1 125 ? 8.016 -4.082 -12.695 1 98.38 125 LEU A N 1
ATOM 947 C CA . LEU A 1 125 ? 8.961 -3.912 -13.789 1 98.38 125 LEU A CA 1
ATOM 948 C C . LEU A 1 125 ? 9.836 -5.152 -13.953 1 98.38 125 LEU A C 1
ATOM 950 O O . LEU A 1 125 ? 10.242 -5.488 -15.062 1 98.38 125 LEU A O 1
ATOM 954 N N . ILE A 1 126 ? 10.125 -5.801 -12.891 1 97.88 126 ILE A N 1
ATOM 955 C CA . ILE A 1 126 ? 10.977 -6.988 -12.906 1 97.88 126 ILE A CA 1
ATOM 956 C C . ILE A 1 126 ? 10.188 -8.18 -13.445 1 97.88 126 ILE A C 1
ATOM 958 O O . ILE A 1 126 ? 10.742 -9.039 -14.125 1 97.88 126 ILE A O 1
ATOM 962 N N . ARG A 1 127 ? 8.914 -8.141 -13.258 1 97.12 127 ARG A N 1
ATOM 963 C CA . ARG A 1 127 ? 8.094 -9.312 -13.555 1 97.12 127 ARG A CA 1
ATOM 964 C C . ARG A 1 127 ? 7.391 -9.172 -14.898 1 97.12 127 ARG A C 1
ATOM 966 O O . ARG A 1 127 ? 6.875 -10.148 -15.438 1 97.12 127 ARG A O 1
ATOM 973 N N . GLN A 1 128 ? 7.391 -8.016 -15.445 1 97.94 128 GLN A N 1
ATOM 974 C CA . GLN A 1 128 ? 6.75 -7.688 -16.719 1 97.94 128 GLN A CA 1
ATOM 975 C C . GLN A 1 128 ? 7.723 -6.98 -17.656 1 97.94 128 GLN A C 1
ATOM 977 O O . GLN A 1 128 ? 8.797 -6.547 -17.234 1 97.94 128 GLN A O 1
ATOM 982 N N . PRO A 1 129 ? 7.383 -6.965 -19 1 97.94 129 PRO A N 1
ATOM 983 C CA . PRO A 1 129 ? 8.219 -6.121 -19.859 1 97.94 129 PRO A CA 1
ATOM 984 C C . PRO A 1 129 ? 8.289 -4.676 -19.375 1 97.94 129 PRO A C 1
ATOM 986 O O . PRO A 1 129 ? 7.266 -4 -19.266 1 97.94 129 PRO A O 1
ATOM 989 N N . PRO A 1 130 ? 9.414 -4.211 -19.031 1 97.75 130 PRO A N 1
ATOM 990 C CA . PRO A 1 130 ? 9.57 -2.955 -18.297 1 97.75 130 PRO A CA 1
ATOM 991 C C . PRO A 1 130 ? 9.016 -1.751 -19.062 1 97.75 130 PRO A C 1
ATOM 993 O O . PRO A 1 130 ? 8.375 -0.882 -18.469 1 97.75 130 PRO A O 1
ATOM 996 N N . ALA A 1 131 ? 9.273 -1.649 -20.312 1 97.69 131 ALA A N 1
ATOM 997 C CA . ALA A 1 131 ? 8.82 -0.5 -21.094 1 97.69 131 ALA A CA 1
ATOM 998 C C . ALA A 1 131 ? 7.293 -0.442 -21.141 1 97.69 131 ALA A C 1
ATOM 1000 O O . ALA A 1 131 ? 6.703 0.627 -20.984 1 97.69 131 ALA A O 1
ATOM 1001 N N . ALA A 1 132 ? 6.699 -1.564 -21.391 1 98.38 132 ALA A N 1
ATOM 1002 C CA . ALA A 1 132 ? 5.238 -1.642 -21.438 1 98.38 132 ALA A CA 1
ATOM 1003 C C . ALA A 1 132 ? 4.625 -1.329 -20.078 1 98.38 132 ALA A C 1
ATOM 1005 O O . ALA A 1 132 ? 3.592 -0.662 -19.984 1 98.38 132 ALA A O 1
ATOM 1006 N N . THR A 1 133 ? 5.262 -1.796 -19.016 1 98.5 133 THR A N 1
ATOM 1007 C CA . THR A 1 133 ? 4.785 -1.555 -17.656 1 98.5 133 THR A CA 1
ATOM 1008 C C . THR A 1 133 ? 4.879 -0.072 -17.297 1 98.5 133 THR A C 1
ATOM 1010 O O . THR A 1 133 ? 3.959 0.488 -16.703 1 98.5 133 THR A O 1
ATOM 1013 N N . MET A 1 134 ? 5.938 0.537 -17.734 1 97.88 134 MET A N 1
ATOM 1014 C CA . MET A 1 134 ? 6.113 1.965 -17.484 1 97.88 134 MET A CA 1
ATOM 1015 C C . MET A 1 134 ? 5.066 2.781 -18.234 1 97.88 134 MET A C 1
ATOM 1017 O O . MET A 1 134 ? 4.527 3.75 -17.703 1 97.88 134 MET A O 1
ATOM 1021 N N . LEU A 1 135 ? 4.848 2.422 -19.391 1 98.12 135 LEU A N 1
ATOM 1022 C CA . LEU A 1 135 ? 3.842 3.109 -20.203 1 98.12 135 LEU A CA 1
ATOM 1023 C C . LEU A 1 135 ? 2.451 2.941 -19.594 1 98.12 135 LEU A C 1
ATOM 1025 O O . LEU A 1 135 ? 1.69 3.906 -19.5 1 98.12 135 LEU A O 1
ATOM 1029 N N . ALA A 1 136 ? 2.15 1.715 -19.234 1 98.62 136 ALA A N 1
ATOM 1030 C CA . ALA A 1 136 ? 0.864 1.437 -18.594 1 98.62 136 ALA A CA 1
ATOM 1031 C C . ALA A 1 136 ? 0.7 2.242 -17.312 1 98.62 136 ALA A C 1
ATOM 1033 O O . ALA A 1 136 ? -0.368 2.803 -17.062 1 98.62 136 ALA A O 1
ATOM 1034 N N . THR A 1 137 ? 1.763 2.305 -16.516 1 98.56 137 THR A N 1
ATOM 1035 C CA . THR A 1 137 ? 1.733 3.061 -15.266 1 98.56 137 THR A CA 1
ATOM 1036 C C . THR A 1 137 ? 1.471 4.539 -15.539 1 98.56 137 THR A C 1
ATOM 1038 O O . THR A 1 137 ? 0.644 5.16 -14.867 1 98.56 137 THR A O 1
ATOM 1041 N N . GLY A 1 138 ? 2.156 5.066 -16.484 1 98.19 138 GLY A N 1
ATOM 1042 C CA . GLY A 1 138 ? 1.973 6.465 -16.844 1 98.19 138 GLY A CA 1
ATOM 1043 C C . GLY A 1 138 ? 0.574 6.77 -17.344 1 98.19 138 GLY A C 1
ATOM 1044 O O . GLY A 1 138 ? -0.044 7.746 -16.922 1 98.19 138 GLY A O 1
ATOM 1045 N N . ILE A 1 139 ? 0.063 5.977 -18.203 1 98.62 139 ILE A N 1
ATOM 1046 C CA . ILE A 1 139 ? -1.232 6.207 -18.828 1 98.62 139 ILE A CA 1
ATOM 1047 C C . ILE A 1 139 ? -2.342 6.094 -17.781 1 98.62 139 ILE A C 1
ATOM 1049 O O . ILE A 1 139 ? -3.213 6.961 -17.703 1 98.62 139 ILE A O 1
ATOM 1053 N N . VAL A 1 140 ? -2.307 5.027 -17 1 98.81 140 VAL A N 1
ATOM 1054 C CA . VAL A 1 140 ? -3.355 4.789 -16 1 98.81 140 VAL A CA 1
ATOM 1055 C C . VAL A 1 140 ? -3.316 5.879 -14.938 1 98.81 140 VAL A C 1
ATOM 1057 O O . VAL A 1 140 ? -4.359 6.355 -14.492 1 98.81 140 VAL A O 1
ATOM 1060 N N . SER A 1 141 ? -2.115 6.297 -14.531 1 98.62 141 SER A N 1
ATOM 1061 C CA . SER A 1 141 ? -1.994 7.379 -13.562 1 98.62 141 SER A CA 1
ATOM 1062 C C . SER A 1 141 ? -2.512 8.695 -14.133 1 98.62 141 SER A C 1
ATOM 1064 O O . SER A 1 141 ? -3.191 9.453 -13.438 1 98.62 141 SER A O 1
ATOM 1066 N N . ALA A 1 142 ? -2.189 8.984 -15.375 1 98.25 142 ALA A N 1
ATOM 1067 C CA . ALA A 1 142 ? -2.66 10.203 -16.031 1 98.25 142 ALA A CA 1
ATOM 1068 C C . ALA A 1 142 ? -4.18 10.203 -16.156 1 98.25 142 ALA A C 1
ATOM 1070 O O . ALA A 1 142 ? -4.828 11.234 -15.969 1 98.25 142 ALA A O 1
ATOM 1071 N N . ALA A 1 143 ? -4.734 9.094 -16.531 1 98.69 143 ALA A N 1
ATOM 1072 C CA . ALA A 1 143 ? -6.184 8.969 -16.625 1 98.69 143 ALA A CA 1
ATOM 1073 C C . ALA A 1 143 ? -6.848 9.203 -15.273 1 98.69 143 ALA A C 1
ATOM 1075 O O . ALA A 1 143 ? -7.852 9.914 -15.18 1 98.69 143 ALA A O 1
ATOM 1076 N N . THR A 1 144 ? -6.293 8.555 -14.234 1 98.56 144 THR A N 1
ATOM 1077 C CA . THR A 1 144 ? -6.812 8.742 -12.883 1 98.56 144 THR A CA 1
ATOM 1078 C C . THR A 1 144 ? -6.73 10.211 -12.477 1 98.56 144 THR A C 1
ATOM 1080 O O . THR A 1 144 ? -7.684 10.758 -11.922 1 98.56 144 THR A O 1
ATOM 1083 N N . TYR A 1 145 ? -5.605 10.82 -12.766 1 97.75 145 TYR A N 1
ATOM 1084 C CA . TYR A 1 145 ? -5.41 12.242 -12.477 1 97.75 145 TYR A CA 1
ATOM 1085 C C . TYR A 1 145 ? -6.449 13.094 -13.195 1 97.75 145 TYR A C 1
ATOM 1087 O O . TYR A 1 145 ? -7.012 14.016 -12.609 1 97.75 145 TYR A O 1
ATOM 1095 N N . GLY A 1 146 ? -6.645 12.836 -14.445 1 97.88 146 GLY A N 1
ATOM 1096 C CA . GLY A 1 146 ? -7.641 13.562 -15.219 1 97.88 146 GLY A CA 1
ATOM 1097 C C . GLY A 1 146 ? -9.023 13.516 -14.602 1 97.88 146 GLY A C 1
ATOM 1098 O O . GLY A 1 146 ? -9.711 14.539 -14.508 1 97.88 146 GLY A O 1
ATOM 1099 N N . VAL A 1 147 ? -9.422 12.352 -14.18 1 97.81 147 VAL A N 1
ATOM 1100 C CA . VAL A 1 147 ? -10.727 12.18 -13.547 1 97.81 147 VAL A CA 1
ATOM 1101 C C . VAL A 1 147 ? -10.773 12.969 -12.242 1 97.81 147 VAL A C 1
ATOM 1103 O O . VAL A 1 147 ? -11.758 13.656 -11.961 1 97.81 147 VAL A O 1
ATOM 1106 N N . MET A 1 148 ? -9.719 12.891 -11.438 1 95.94 148 MET A N 1
ATOM 1107 C CA . MET A 1 148 ? -9.703 13.539 -10.133 1 95.94 148 MET A CA 1
ATOM 1108 C C . MET A 1 148 ? -9.719 15.055 -10.281 1 95.94 148 MET A C 1
ATOM 1110 O O . MET A 1 148 ? -10.461 15.742 -9.578 1 95.94 148 MET A O 1
ATOM 1114 N N . ILE A 1 149 ? -8.93 15.586 -11.203 1 95.12 149 ILE A N 1
ATOM 1115 C CA . ILE A 1 149 ? -8.867 17.031 -11.383 1 95.12 149 ILE A CA 1
ATOM 1116 C C . ILE A 1 149 ? -10.195 17.547 -11.945 1 95.12 149 ILE A C 1
ATOM 1118 O O . ILE A 1 149 ? -10.656 18.625 -11.578 1 95.12 149 ILE A O 1
ATOM 1122 N N . SER A 1 150 ? -10.805 16.844 -12.836 1 96.06 150 SER A N 1
ATOM 1123 C CA . SER A 1 150 ? -12.117 17.203 -13.367 1 96.06 150 SER A CA 1
ATOM 1124 C C . SER A 1 150 ? -13.172 17.234 -12.266 1 96.06 150 SER A C 1
ATOM 1126 O O . SER A 1 150 ? -14.031 18.109 -12.242 1 96.06 150 SER A O 1
ATOM 1128 N N . GLY A 1 151 ? -13.109 16.203 -11.391 1 94.25 151 GLY A N 1
ATOM 1129 C CA . GLY A 1 151 ? -14.031 16.172 -10.273 1 94.25 151 GLY A CA 1
ATOM 1130 C C . GLY A 1 151 ? -13.852 17.328 -9.312 1 94.25 151 GLY A C 1
ATOM 1131 O O . GLY A 1 151 ? -14.828 17.875 -8.797 1 94.25 151 GLY A O 1
ATOM 1132 N N . ILE A 1 152 ? -12.672 17.703 -9.07 1 90.31 152 ILE A N 1
ATOM 1133 C CA . ILE A 1 152 ? -12.367 18.828 -8.188 1 90.31 152 ILE A CA 1
ATOM 1134 C C . ILE A 1 152 ? -12.844 20.125 -8.805 1 90.31 152 ILE A C 1
ATOM 1136 O O . ILE A 1 152 ? -13.484 20.953 -8.141 1 90.31 152 ILE A O 1
ATOM 1140 N N . LEU A 1 153 ? -12.586 20.281 -10.094 1 89.12 153 LEU A N 1
ATOM 1141 C CA . LEU A 1 153 ? -12.992 21.484 -10.805 1 89.12 153 LEU A CA 1
ATOM 1142 C C . LEU A 1 153 ? -14.508 21.594 -10.883 1 89.12 153 LEU A C 1
ATOM 1144 O O . LEU A 1 153 ? -15.062 22.688 -10.82 1 89.12 153 LEU A O 1
ATOM 1148 N N . ALA A 1 154 ? -15.164 20.5 -10.945 1 93.38 154 ALA A N 1
ATOM 1149 C CA . ALA A 1 154 ? -16.625 20.469 -11.023 1 93.38 154 ALA A CA 1
ATOM 1150 C C . ALA A 1 154 ? -17.234 20.656 -9.641 1 93.38 154 ALA A C 1
ATOM 1152 O O . ALA A 1 154 ? -18.453 20.812 -9.516 1 93.38 154 ALA A O 1
ATOM 1153 N N . GLY A 1 155 ? -16.484 20.531 -8.562 1 89.81 155 GLY A N 1
ATOM 1154 C CA . GLY A 1 155 ? -16.969 20.734 -7.203 1 89.81 155 GLY A CA 1
ATOM 1155 C C . GLY A 1 155 ? -17.547 19.469 -6.586 1 89.81 155 GLY A C 1
ATOM 1156 O O . GLY A 1 155 ? -18.172 19.516 -5.523 1 89.81 155 GLY A O 1
ATOM 1157 N N . VAL A 1 156 ? -17.312 18.391 -7.18 1 88.75 156 VAL A N 1
ATOM 1158 C CA . VAL A 1 156 ? -17.859 17.125 -6.703 1 88.75 156 VAL A CA 1
ATOM 1159 C C . VAL A 1 156 ? -16.891 16.5 -5.688 1 88.75 156 VAL A C 1
ATOM 1161 O O . VAL A 1 156 ? -17.328 15.82 -4.758 1 88.75 156 VAL A O 1
ATOM 1164 N N . VAL A 1 157 ? -15.641 16.719 -5.883 1 87.44 157 VAL A N 1
ATOM 1165 C CA . VAL A 1 157 ? -14.586 16.234 -4.996 1 87.44 157 VAL A CA 1
ATOM 1166 C C . VAL A 1 157 ? -13.953 17.406 -4.25 1 87.44 157 VAL A C 1
ATOM 1168 O O . VAL A 1 157 ? -13.602 18.406 -4.855 1 87.44 157 VAL A O 1
ATOM 1171 N N . PRO A 1 158 ? -13.945 17.266 -2.969 1 83.31 158 PRO A N 1
ATOM 1172 C CA . PRO A 1 158 ? -13.305 18.359 -2.234 1 83.31 158 PRO A CA 1
ATOM 1173 C C . PRO A 1 158 ? -11.852 18.578 -2.664 1 83.31 158 PRO A C 1
ATOM 1175 O O . PRO A 1 158 ? -11.156 17.625 -3.025 1 83.31 158 PRO A O 1
ATOM 1178 N N . ALA A 1 159 ? -11.516 19.828 -2.611 1 71.69 159 ALA A N 1
ATOM 1179 C CA . ALA A 1 159 ? -10.133 20.172 -2.943 1 71.69 159 ALA A CA 1
ATOM 1180 C C . ALA A 1 159 ? -9.188 19.734 -1.831 1 71.69 159 ALA A C 1
ATOM 1182 O O . ALA A 1 159 ? -9.617 19.422 -0.721 1 71.69 159 ALA A O 1
ATOM 1183 N N . LEU A 1 160 ? -7.895 19.578 -2.195 1 65.5 160 LEU A N 1
ATOM 1184 C CA . LEU A 1 160 ? -6.891 19.156 -1.226 1 65.5 160 LEU A CA 1
ATOM 1185 C C . LEU A 1 160 ? -6.621 20.266 -0.205 1 65.5 160 LEU A C 1
ATOM 1187 O O . LEU A 1 160 ? -6.824 21.438 -0.491 1 65.5 160 LEU A O 1
ATOM 1191 N N . MET B 1 1 ? -5.922 20.781 19 1 26.31 1 MET B N 1
ATOM 1192 C CA . MET B 1 1 ? -5.887 19.328 18.797 1 26.31 1 MET B CA 1
ATOM 1193 C C . MET B 1 1 ? -4.719 18.938 17.906 1 26.31 1 MET B C 1
ATOM 1195 O O . MET B 1 1 ? -4.602 19.422 16.781 1 26.31 1 MET B O 1
ATOM 1199 N N . ILE B 1 2 ? -3.551 18.672 18.344 1 35.53 2 ILE B N 1
ATOM 1200 C CA . ILE B 1 2 ? -2.232 18.641 17.719 1 35.53 2 ILE B CA 1
ATOM 1201 C C . ILE B 1 2 ? -2.238 17.688 16.531 1 35.53 2 ILE B C 1
ATOM 1203 O O . ILE B 1 2 ? -2.512 16.484 16.703 1 35.53 2 ILE B O 1
ATOM 1207 N N . THR B 1 3 ? -2.832 17.938 15.469 1 41 3 THR B N 1
ATOM 1208 C CA . THR B 1 3 ? -2.77 17.203 14.219 1 41 3 THR B CA 1
ATOM 1209 C C . THR B 1 3 ? -1.4 16.547 14.039 1 41 3 THR B C 1
ATOM 1211 O O . THR B 1 3 ? -0.406 17.234 13.805 1 41 3 THR B O 1
ATOM 1214 N N . THR B 1 4 ? -0.998 15.633 14.906 1 48.31 4 THR B N 1
ATOM 1215 C CA . THR B 1 4 ? 0.362 15.102 14.93 1 48.31 4 THR B CA 1
ATOM 1216 C C . THR B 1 4 ? 0.739 14.516 13.578 1 48.31 4 THR B C 1
ATOM 1218 O O . THR B 1 4 ? 0.115 13.562 13.109 1 48.31 4 THR B O 1
ATOM 1221 N N . ASP B 1 5 ? 1.153 15.359 12.672 1 62.91 5 ASP B N 1
ATOM 1222 C CA . ASP B 1 5 ? 1.747 15.008 11.383 1 62.91 5 ASP B CA 1
ATOM 1223 C C . ASP B 1 5 ? 2.771 13.891 11.531 1 62.91 5 ASP B C 1
ATOM 1225 O O . ASP B 1 5 ? 3.611 13.922 12.438 1 62.91 5 ASP B O 1
ATOM 1229 N N . LEU B 1 6 ? 2.477 12.789 10.969 1 73.44 6 LEU B N 1
ATOM 1230 C CA . LEU B 1 6 ? 3.383 11.648 11.008 1 73.44 6 LEU B CA 1
ATOM 1231 C C . LEU B 1 6 ? 4.766 12.039 10.508 1 73.44 6 LEU B C 1
ATOM 1233 O O . LEU B 1 6 ? 4.902 12.602 9.414 1 73.44 6 LEU B O 1
ATOM 1237 N N . ASN B 1 7 ? 5.719 11.93 11.398 1 81.38 7 ASN B N 1
ATOM 1238 C CA . ASN B 1 7 ? 7.102 12.117 10.969 1 81.38 7 ASN B CA 1
ATOM 1239 C C . ASN B 1 7 ? 7.484 11.125 9.875 1 81.38 7 ASN B C 1
ATOM 1241 O O . ASN B 1 7 ? 7.359 9.906 10.062 1 81.38 7 ASN B O 1
ATOM 1245 N N . PRO B 1 8 ? 7.953 11.594 8.773 1 84.69 8 PRO B N 1
ATOM 1246 C CA . PRO B 1 8 ? 8.281 10.719 7.648 1 84.69 8 PRO B CA 1
ATOM 1247 C C . PRO B 1 8 ? 9.359 9.688 7.996 1 84.69 8 PRO B C 1
ATOM 1249 O O . PRO B 1 8 ? 9.32 8.562 7.492 1 84.69 8 PRO B O 1
ATOM 1252 N N . GLN B 1 9 ? 10.273 10.055 8.797 1 87.56 9 GLN B N 1
ATOM 1253 C CA . GLN B 1 9 ? 11.32 9.133 9.211 1 87.56 9 GLN B CA 1
ATOM 1254 C C . GLN B 1 9 ? 10.742 7.957 9.992 1 87.56 9 GLN B C 1
ATOM 1256 O O . GLN B 1 9 ? 11.117 6.805 9.758 1 87.56 9 GLN B O 1
ATOM 1261 N N . THR B 1 10 ? 9.922 8.258 10.859 1 90.06 10 THR B N 1
ATOM 1262 C CA . THR B 1 10 ? 9.289 7.23 11.672 1 90.06 10 THR B CA 1
ATOM 1263 C C . THR B 1 10 ? 8.422 6.316 10.812 1 90.06 10 THR B C 1
ATOM 1265 O O . THR B 1 10 ? 8.391 5.102 11.023 1 90.06 10 THR B O 1
ATOM 1268 N N . ALA B 1 11 ? 7.773 6.875 9.859 1 89.56 11 ALA B N 1
ATOM 1269 C CA . ALA B 1 11 ? 6.941 6.102 8.938 1 89.56 11 ALA B CA 1
ATOM 1270 C C . ALA B 1 11 ? 7.789 5.121 8.133 1 89.56 11 ALA B C 1
ATOM 1272 O O . ALA B 1 11 ? 7.457 3.936 8.039 1 89.56 11 ALA B O 1
ATOM 1273 N N . ALA B 1 12 ? 8.812 5.613 7.598 1 92.5 12 ALA B N 1
ATOM 1274 C CA . ALA B 1 12 ? 9.695 4.789 6.777 1 92.5 12 ALA B CA 1
ATOM 1275 C C . ALA B 1 12 ? 10.32 3.664 7.598 1 92.5 12 ALA B C 1
ATOM 1277 O O . ALA B 1 12 ? 10.406 2.523 7.137 1 92.5 12 ALA B O 1
ATOM 1278 N N . LEU B 1 13 ? 10.734 4.016 8.805 1 94.75 13 LEU B N 1
ATOM 1279 C CA . LEU B 1 13 ? 11.359 3.031 9.672 1 94.75 13 LEU B CA 1
ATOM 1280 C C . LEU B 1 13 ? 10.367 1.941 10.062 1 94.75 13 LEU B C 1
ATOM 1282 O O . LEU B 1 13 ? 10.719 0.758 10.078 1 94.75 13 LEU B O 1
ATOM 1286 N N . SER B 1 14 ? 9.219 2.316 10.344 1 96 14 SER B N 1
ATOM 1287 C CA . SER B 1 14 ? 8.203 1.342 10.727 1 96 14 SER B CA 1
ATOM 1288 C C . SER B 1 14 ? 7.859 0.418 9.562 1 96 14 SER B C 1
ATOM 1290 O O . SER B 1 14 ? 7.688 -0.789 9.75 1 96 14 SER B O 1
ATOM 1292 N N . LEU B 1 15 ? 7.727 0.963 8.383 1 96.75 15 LEU B N 1
ATOM 1293 C CA . LEU B 1 15 ? 7.465 0.151 7.199 1 96.75 15 LEU B CA 1
ATOM 1294 C C . LEU B 1 15 ? 8.602 -0.834 6.949 1 96.75 15 LEU B C 1
ATOM 1296 O O . LEU B 1 15 ? 8.359 -2.006 6.652 1 96.75 15 LEU B O 1
ATOM 1300 N N . GLY B 1 16 ? 9.828 -0.366 7.129 1 97.56 16 GLY B N 1
ATOM 1301 C CA . GLY B 1 16 ? 10.977 -1.241 6.949 1 97.56 16 GLY B CA 1
ATOM 1302 C C . GLY B 1 16 ? 11.023 -2.375 7.953 1 97.56 16 GLY B C 1
ATOM 1303 O O . GLY B 1 16 ? 11.164 -3.541 7.578 1 97.56 16 GLY B O 1
ATOM 1304 N N . VAL B 1 17 ? 10.914 -2.041 9.234 1 98.12 17 VAL B N 1
ATOM 1305 C CA . VAL B 1 17 ? 10.93 -3.041 10.297 1 98.12 17 VAL B CA 1
ATOM 1306 C C . VAL B 1 17 ? 9.781 -4.027 10.094 1 98.12 17 VAL B C 1
ATOM 1308 O O . VAL B 1 17 ? 9.961 -5.238 10.227 1 98.12 17 VAL B O 1
ATOM 1311 N N . GLY B 1 18 ? 8.617 -3.533 9.766 1 98.5 18 GLY B N 1
ATOM 1312 C CA . GLY B 1 18 ? 7.477 -4.387 9.477 1 98.5 18 GLY B CA 1
ATOM 1313 C C . GLY B 1 18 ? 7.73 -5.359 8.344 1 98.5 18 GLY B C 1
ATOM 1314 O O . GLY B 1 18 ? 7.352 -6.531 8.422 1 98.5 18 GLY B O 1
ATOM 1315 N N . LEU B 1 19 ? 8.359 -4.883 7.309 1 98.44 19 LEU B N 1
ATOM 1316 C CA . LEU B 1 19 ? 8.664 -5.734 6.16 1 98.44 19 LEU B CA 1
ATOM 1317 C C . LEU B 1 19 ? 9.633 -6.844 6.543 1 98.44 19 LEU B C 1
ATOM 1319 O O . LEU B 1 19 ? 9.5 -7.98 6.086 1 98.44 19 LEU B O 1
ATOM 1323 N N . VAL B 1 20 ? 10.57 -6.523 7.371 1 98.56 20 VAL B N 1
ATOM 1324 C CA . VAL B 1 20 ? 11.531 -7.523 7.828 1 98.56 20 VAL B CA 1
ATOM 1325 C C . VAL B 1 20 ? 10.812 -8.602 8.633 1 98.56 20 VAL B C 1
ATOM 1327 O O . VAL B 1 20 ? 11.008 -9.797 8.391 1 98.56 20 VAL B O 1
ATOM 1330 N N . PHE B 1 21 ? 10 -8.211 9.508 1 98.81 21 PHE B N 1
ATOM 1331 C CA . PHE B 1 21 ? 9.266 -9.18 10.32 1 98.81 21 PHE B CA 1
ATOM 1332 C C . PHE B 1 21 ? 8.273 -9.961 9.461 1 98.81 21 PHE B C 1
ATOM 1334 O O . PHE B 1 21 ? 8.023 -11.141 9.719 1 98.81 21 PHE B O 1
ATOM 1341 N N . SER B 1 22 ? 7.652 -9.328 8.516 1 98.81 22 SER B N 1
ATOM 1342 C CA . SER B 1 22 ? 6.75 -10.031 7.602 1 98.81 22 SER B CA 1
ATOM 1343 C C . SER B 1 22 ? 7.488 -11.094 6.805 1 98.81 22 SER B C 1
ATOM 1345 O O . SER B 1 22 ? 6.973 -12.195 6.602 1 98.81 22 SER B O 1
ATOM 1347 N N . LEU B 1 23 ? 8.672 -10.711 6.359 1 98.12 23 LEU B N 1
ATOM 1348 C CA . LEU B 1 23 ? 9.484 -11.672 5.629 1 98.12 23 LEU B CA 1
ATOM 1349 C C . LEU B 1 23 ? 9.875 -12.844 6.523 1 98.12 23 LEU B C 1
ATOM 1351 O O . LEU B 1 23 ? 9.812 -14 6.102 1 98.12 23 LEU B O 1
ATOM 1355 N N . LEU B 1 24 ? 10.289 -12.562 7.719 1 98.38 24 LEU B N 1
ATOM 1356 C CA . LEU B 1 24 ? 10.633 -13.617 8.664 1 98.38 24 LEU B CA 1
ATOM 1357 C C . LEU B 1 24 ? 9.438 -14.531 8.914 1 98.38 24 LEU B C 1
ATOM 1359 O O . LEU B 1 24 ? 9.586 -15.758 8.945 1 98.38 24 LEU B O 1
ATOM 1363 N N . CYS B 1 25 ? 8.32 -13.977 9.094 1 98.5 25 CYS B N 1
ATOM 1364 C CA . CYS B 1 25 ? 7.102 -14.758 9.297 1 98.5 25 CYS B CA 1
ATOM 1365 C C . CYS B 1 25 ? 6.824 -15.648 8.094 1 98.5 25 CYS B C 1
ATOM 1367 O O . CYS B 1 25 ? 6.523 -16.828 8.25 1 98.5 25 CYS B O 1
ATOM 1369 N N . TYR B 1 26 ? 6.945 -15.102 6.969 1 97.88 26 TYR B N 1
ATOM 1370 C CA . TYR B 1 26 ? 6.684 -15.859 5.75 1 97.88 26 TYR B CA 1
ATOM 1371 C C . TYR B 1 26 ? 7.688 -17 5.59 1 97.88 26 TYR B C 1
ATOM 1373 O O . TYR B 1 26 ? 7.312 -18.109 5.223 1 97.88 26 TYR B O 1
ATOM 1381 N N . LEU B 1 27 ? 8.945 -16.734 5.852 1 96.62 27 LEU B N 1
ATOM 1382 C CA . LEU B 1 27 ? 10.008 -17.734 5.699 1 96.62 27 LEU B CA 1
ATOM 1383 C C . LEU B 1 27 ? 9.828 -18.875 6.703 1 96.62 27 LEU B C 1
ATOM 1385 O O . LEU B 1 27 ? 10.188 -20.016 6.418 1 96.62 27 LEU B O 1
ATOM 1389 N N . THR B 1 28 ? 9.234 -18.609 7.805 1 97.69 28 THR B N 1
ATOM 1390 C CA . THR B 1 28 ? 9.141 -19.609 8.867 1 97.69 28 THR B CA 1
ATOM 1391 C C . THR B 1 28 ? 7.801 -20.328 8.805 1 97.69 28 THR B C 1
ATOM 1393 O O . THR B 1 28 ? 7.715 -21.516 9.156 1 97.69 28 THR B O 1
ATOM 1396 N N . THR B 1 29 ? 6.742 -19.672 8.383 1 97.38 29 THR B N 1
ATOM 1397 C CA . THR B 1 29 ? 5.418 -20.281 8.469 1 97.38 29 THR B CA 1
ATOM 1398 C C . THR B 1 29 ? 4.801 -20.422 7.086 1 97.38 29 THR B C 1
ATOM 1400 O O . THR B 1 29 ? 3.785 -21.094 6.918 1 97.38 29 THR B O 1
ATOM 1403 N N . ASN B 1 30 ? 5.359 -19.719 6.117 1 96.62 30 ASN B N 1
ATOM 1404 C CA . ASN B 1 30 ? 4.828 -19.656 4.758 1 96.62 30 ASN B CA 1
ATOM 1405 C C . ASN B 1 30 ? 3.508 -18.891 4.707 1 96.62 30 ASN B C 1
ATOM 1407 O O . ASN B 1 30 ? 2.719 -19.078 3.775 1 96.62 30 ASN B O 1
ATOM 1411 N N . LEU B 1 31 ? 3.221 -18.141 5.801 1 97.19 31 LEU B N 1
ATOM 1412 C CA . LEU B 1 31 ? 2.035 -17.297 5.855 1 97.19 31 LEU B CA 1
ATOM 1413 C C . LEU B 1 31 ? 2.41 -15.828 5.703 1 97.19 31 LEU B C 1
ATOM 1415 O O . LEU B 1 31 ? 3.373 -15.359 6.316 1 97.19 31 LEU B O 1
ATOM 1419 N N . SER B 1 32 ? 1.672 -15.156 4.809 1 97.69 32 SER B N 1
ATOM 1420 C CA . SER B 1 32 ? 1.756 -13.695 4.77 1 97.69 32 SER B CA 1
ATOM 1421 C C . SER B 1 32 ? 0.919 -13.062 5.875 1 97.69 32 SER B C 1
ATOM 1423 O O . SER B 1 32 ? -0.267 -13.367 6.016 1 97.69 32 SER B O 1
ATOM 1425 N N . PRO B 1 33 ? 1.422 -12.227 6.684 1 98.25 33 PRO B N 1
ATOM 1426 C CA . PRO B 1 33 ? 0.672 -11.609 7.781 1 98.25 33 PRO B CA 1
ATOM 1427 C C . PRO B 1 33 ? -0.209 -10.453 7.32 1 98.25 33 PRO B C 1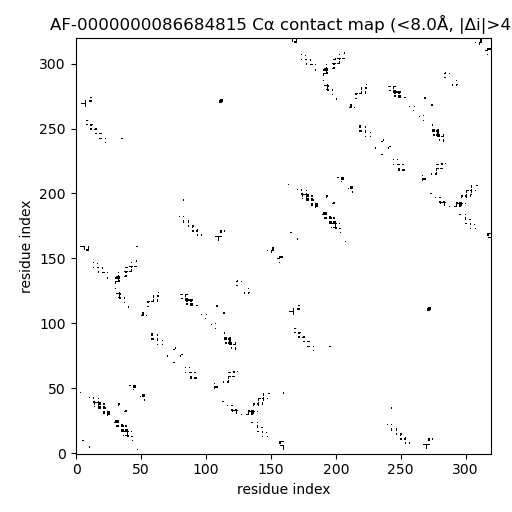
ATOM 1429 O O . PRO B 1 33 ? 0.096 -9.289 7.598 1 98.25 33 PRO B O 1
ATOM 1432 N N . GLY B 1 34 ? -1.307 -10.727 6.738 1 97.81 34 GLY B N 1
ATOM 1433 C CA . GLY B 1 34 ? -2.262 -9.727 6.289 1 97.81 34 GLY B CA 1
ATOM 1434 C C . GLY B 1 34 ? -1.736 -8.867 5.156 1 97.81 34 GLY B C 1
ATOM 1435 O O . GLY B 1 34 ? -2.189 -7.734 4.965 1 97.81 34 GLY B O 1
ATOM 1436 N N . GLY B 1 35 ? -0.73 -9.281 4.484 1 96.75 35 GLY B N 1
ATOM 1437 C CA . GLY B 1 35 ? 0.021 -8.5 3.512 1 96.75 35 GLY B CA 1
ATOM 1438 C C . GLY B 1 35 ? 1.385 -8.07 4.016 1 96.75 35 GLY B C 1
ATOM 1439 O O . GLY B 1 35 ? 1.522 -7.652 5.168 1 96.75 35 GLY B O 1
ATOM 1440 N N . MET B 1 36 ? 2.291 -7.945 3.16 1 96.88 36 MET B N 1
ATOM 1441 C CA . MET B 1 36 ? 3.684 -7.75 3.553 1 96.88 36 MET B CA 1
ATOM 1442 C C . MET B 1 36 ? 3.895 -6.352 4.129 1 96.88 36 MET B C 1
ATOM 1444 O O . MET B 1 36 ? 4.785 -6.145 4.953 1 96.88 36 MET B O 1
ATOM 1448 N N . ILE B 1 37 ? 3.066 -5.426 3.754 1 96.94 37 ILE B N 1
ATOM 1449 C CA . ILE B 1 37 ? 3.287 -4.035 4.141 1 96.94 37 ILE B CA 1
ATOM 1450 C C . ILE B 1 37 ? 2.398 -3.686 5.332 1 96.94 37 ILE B C 1
ATOM 1452 O O . ILE B 1 37 ? 2.646 -2.697 6.031 1 96.94 37 ILE B O 1
ATOM 1456 N N . THR B 1 38 ? 1.368 -4.449 5.648 1 97.56 38 THR B N 1
ATOM 1457 C CA . THR B 1 38 ? 0.285 -4.145 6.574 1 97.56 38 THR B CA 1
ATOM 1458 C C . THR B 1 38 ? 0.807 -4.051 8.008 1 97.56 38 THR B C 1
ATOM 1460 O O . THR B 1 38 ? 0.46 -3.125 8.742 1 97.56 38 THR B O 1
ATOM 1463 N N . PRO B 1 39 ? 1.693 -4.914 8.422 1 98 39 PRO B N 1
ATOM 1464 C CA . PRO B 1 39 ? 2.141 -4.84 9.812 1 98 39 PRO B CA 1
ATOM 1465 C C . PRO B 1 39 ? 2.881 -3.541 10.125 1 98 39 PRO B C 1
ATOM 1467 O O . PRO B 1 39 ? 2.729 -2.986 11.219 1 98 39 PRO B O 1
ATOM 1470 N N . GLY B 1 40 ? 3.678 -3.123 9.195 1 96.88 40 GLY B N 1
ATOM 1471 C CA . GLY B 1 40 ? 4.344 -1.842 9.383 1 96.88 40 GLY B CA 1
ATOM 1472 C C . GLY B 1 40 ? 3.375 -0.688 9.562 1 96.88 40 GLY B C 1
ATOM 1473 O O . GLY B 1 40 ? 3.596 0.185 10.406 1 96.88 40 GLY B O 1
ATOM 1474 N N . TRP B 1 41 ? 2.363 -0.703 8.766 1 94.31 41 TRP B N 1
ATOM 1475 C CA . TRP B 1 41 ? 1.351 0.343 8.859 1 94.31 41 TRP B CA 1
ATOM 1476 C C . TRP B 1 41 ? 0.572 0.228 10.172 1 94.31 41 TRP B C 1
ATOM 1478 O O . TRP B 1 41 ? 0.281 1.236 10.82 1 94.31 41 TRP B O 1
ATOM 1488 N N . L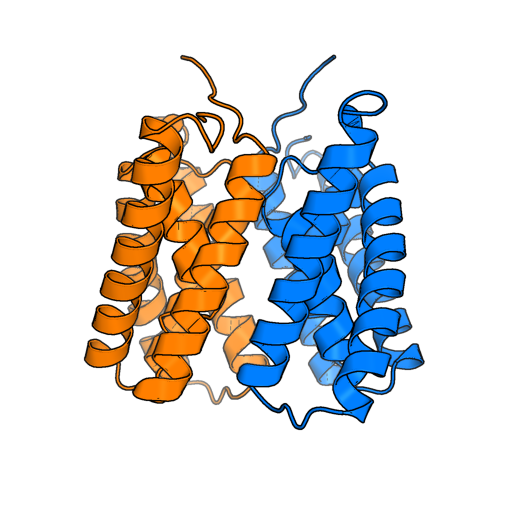EU B 1 42 ? 0.201 -0.953 10.539 1 95.94 42 LEU B N 1
ATOM 1489 C CA . LEU B 1 42 ? -0.548 -1.168 11.766 1 95.94 42 LEU B CA 1
ATOM 1490 C C . LEU B 1 42 ? 0.255 -0.708 12.984 1 95.94 42 LEU B C 1
ATOM 1492 O O . LEU B 1 42 ? -0.307 -0.168 13.938 1 95.94 42 LEU B O 1
ATOM 1496 N N . ALA B 1 43 ? 1.506 -0.927 12.922 1 95.81 43 ALA B N 1
ATOM 1497 C CA . ALA B 1 43 ? 2.365 -0.482 14.023 1 95.81 43 ALA B CA 1
ATOM 1498 C C . ALA B 1 43 ? 2.334 1.038 14.156 1 95.81 43 ALA B C 1
ATOM 1500 O O . ALA B 1 43 ? 2.256 1.565 15.266 1 95.81 43 ALA B O 1
ATOM 1501 N N . ILE B 1 44 ? 2.348 1.693 13.039 1 89.94 44 ILE B N 1
ATOM 1502 C CA . ILE B 1 44 ? 2.275 3.15 13.039 1 89.94 44 ILE B CA 1
ATOM 1503 C C . ILE B 1 44 ? 0.928 3.602 13.602 1 89.94 44 ILE B C 1
ATOM 1505 O O . ILE B 1 44 ? 0.859 4.555 14.375 1 89.94 44 ILE B O 1
ATOM 1509 N N . ALA B 1 45 ? -0.057 2.98 13.156 1 90.19 45 ALA B N 1
ATOM 1510 C CA . ALA B 1 45 ? -1.402 3.324 13.609 1 90.19 45 ALA B CA 1
ATOM 1511 C C . ALA B 1 45 ? -1.538 3.135 15.117 1 90.19 45 ALA B C 1
ATOM 1513 O O . ALA B 1 45 ? -2.209 3.922 15.789 1 90.19 45 ALA B O 1
ATOM 1514 N N . MET B 1 46 ? -0.867 2.146 15.641 1 91.75 46 MET B N 1
ATOM 1515 C CA . MET B 1 46 ? -0.909 1.884 17.078 1 91.75 46 MET B CA 1
ATOM 1516 C C . MET B 1 46 ? -0.187 2.98 17.844 1 91.75 46 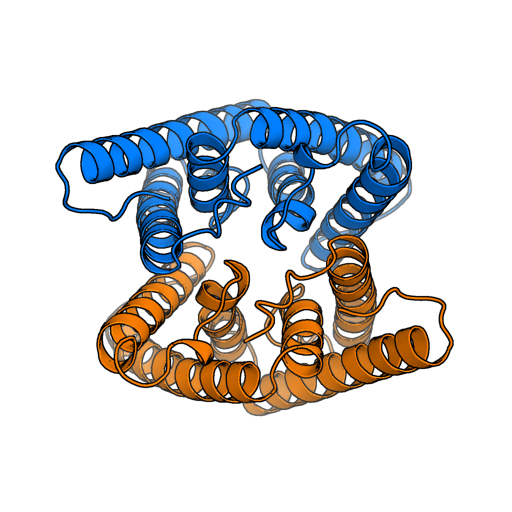MET B C 1
ATOM 1518 O O . MET B 1 46 ? -0.607 3.35 18.953 1 91.75 46 MET B O 1
ATOM 1522 N N . VAL B 1 47 ? 0.833 3.463 17.297 1 87.12 47 VAL B N 1
ATOM 1523 C CA . VAL B 1 47 ? 1.611 4.512 17.953 1 87.12 47 VAL B CA 1
ATOM 1524 C C . VAL B 1 47 ? 0.853 5.836 17.891 1 87.12 47 VAL B C 1
ATOM 1526 O O . VAL B 1 47 ? 0.874 6.617 18.844 1 87.12 47 VAL B O 1
ATOM 1529 N N . GLN B 1 48 ? 0.21 6.082 16.797 1 84.69 48 GLN B N 1
ATOM 1530 C CA . GLN B 1 48 ? -0.478 7.352 16.578 1 84.69 48 GLN B CA 1
ATOM 1531 C C . GLN B 1 48 ? -1.813 7.379 17.328 1 84.69 48 GLN B C 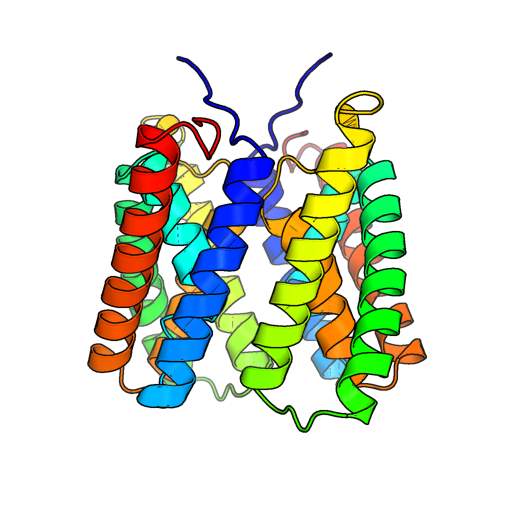1
ATOM 1533 O O . GLN B 1 48 ? -2.066 8.273 18.125 1 84.69 48 GLN B O 1
ATOM 1538 N N . ASP B 1 49 ? -2.658 6.465 16.984 1 84.12 49 ASP B N 1
ATOM 1539 C CA . ASP B 1 49 ? -3.99 6.367 17.562 1 84.12 49 ASP B CA 1
ATOM 1540 C C . ASP B 1 49 ? -4.512 4.934 17.516 1 84.12 49 ASP B C 1
ATOM 1542 O O . ASP B 1 49 ? -4.898 4.445 16.438 1 84.12 49 ASP B O 1
ATOM 1546 N N . TYR B 1 50 ? -4.672 4.371 18.641 1 84.75 50 TYR B N 1
ATOM 1547 C CA . TYR B 1 50 ? -5.109 2.984 18.719 1 84.75 50 TYR B CA 1
ATOM 1548 C C . TYR B 1 50 ? -6.523 2.826 18.172 1 84.75 50 TYR B C 1
ATOM 1550 O O . TYR B 1 50 ? -6.902 1.741 17.719 1 84.75 50 TYR B O 1
ATOM 1558 N N . LEU B 1 51 ? -7.297 3.875 18.188 1 85.75 51 LEU B N 1
ATOM 1559 C CA . LEU B 1 51 ? -8.656 3.801 17.656 1 85.75 51 LEU B CA 1
ATOM 1560 C C . LEU B 1 51 ? -8.648 3.539 16.156 1 85.75 51 LEU B C 1
ATOM 1562 O O . LEU B 1 51 ? -9.586 2.934 15.625 1 85.75 51 LEU B O 1
ATOM 1566 N N . GLN B 1 52 ? -7.59 3.928 15.539 1 87.56 52 GLN B N 1
ATOM 1567 C CA . GLN B 1 52 ? -7.469 3.658 14.109 1 87.56 52 GLN B CA 1
ATOM 1568 C C . GLN B 1 52 ? -7.332 2.162 13.844 1 87.56 52 GLN B C 1
ATOM 1570 O O . GLN B 1 52 ? -7.859 1.653 12.852 1 87.56 52 GLN B O 1
ATOM 1575 N N . VAL B 1 53 ? -6.609 1.493 14.68 1 91.19 53 VAL B N 1
ATOM 1576 C CA . VAL B 1 53 ? -6.422 0.053 14.531 1 91.19 53 VAL B CA 1
ATOM 1577 C C . VAL B 1 53 ? -7.754 -0.665 14.734 1 91.19 53 VAL B C 1
ATOM 1579 O O . VAL B 1 53 ? -8.047 -1.645 14.039 1 91.19 53 VAL B O 1
ATOM 1582 N N . VAL B 1 54 ? -8.531 -0.179 15.664 1 91.62 54 VAL B N 1
ATOM 1583 C CA . VAL B 1 54 ? -9.844 -0.762 15.922 1 91.62 54 VAL B CA 1
ATOM 1584 C C . VAL B 1 54 ? -10.727 -0.605 14.688 1 91.62 54 VAL B C 1
ATOM 1586 O O . VAL B 1 54 ? -11.445 -1.534 14.305 1 91.62 54 VAL B O 1
ATOM 1589 N N . VAL B 1 55 ? -10.688 0.552 14.125 1 90.69 55 VAL B N 1
ATOM 1590 C CA . VAL B 1 55 ? -11.477 0.812 12.922 1 90.69 55 VAL B CA 1
ATOM 1591 C C . VAL B 1 55 ? -11.016 -0.111 11.797 1 90.69 55 VAL B C 1
ATOM 1593 O O . VAL B 1 55 ? -11.844 -0.664 11.062 1 90.69 55 VAL B O 1
ATOM 1596 N N . ILE B 1 56 ? -9.719 -0.264 11.633 1 94 56 ILE B N 1
ATOM 1597 C CA . ILE B 1 56 ? -9.172 -1.14 10.602 1 94 56 ILE B CA 1
ATOM 1598 C C . ILE B 1 56 ? -9.648 -2.57 10.836 1 94 56 ILE B C 1
ATOM 1600 O O . ILE B 1 56 ? -10.055 -3.258 9.898 1 94 56 ILE B O 1
ATOM 1604 N N . PHE B 1 57 ? -9.602 -3.01 12.039 1 95.25 57 PHE B N 1
ATOM 1605 C CA . PHE B 1 57 ? -10.047 -4.355 12.383 1 95.25 57 PHE B CA 1
ATOM 1606 C C . PHE B 1 57 ? -11.531 -4.527 12.078 1 95.25 57 PHE B C 1
ATOM 1608 O O . PHE B 1 57 ? -11.938 -5.527 11.484 1 95.25 57 PHE B O 1
ATOM 1615 N N . ALA B 1 58 ? -12.336 -3.598 12.508 1 95.44 58 ALA B N 1
ATOM 1616 C CA . ALA B 1 58 ? -13.773 -3.656 12.25 1 95.44 58 ALA B CA 1
ATOM 1617 C C . ALA B 1 58 ? -14.07 -3.674 10.75 1 95.44 58 ALA B C 1
ATOM 1619 O O . ALA B 1 58 ? -14.883 -4.469 10.281 1 95.44 58 ALA B O 1
ATOM 1620 N N . MET B 1 59 ? -13.391 -2.836 10.008 1 96.44 59 MET B N 1
ATOM 1621 C CA . MET B 1 59 ? -13.633 -2.74 8.57 1 96.44 59 MET B CA 1
ATOM 1622 C C . MET B 1 59 ? -13.086 -3.969 7.852 1 96.44 59 MET B C 1
ATOM 1624 O O . MET B 1 59 ? -13.555 -4.312 6.762 1 96.44 59 MET B O 1
ATOM 1628 N N . THR B 1 60 ? -12.062 -4.609 8.43 1 98.19 60 THR B N 1
ATOM 1629 C CA . THR B 1 60 ? -11.602 -5.879 7.887 1 98.19 60 THR B CA 1
ATOM 1630 C C . THR B 1 60 ? -12.695 -6.941 7.984 1 98.19 60 THR B C 1
ATOM 1632 O O . THR B 1 60 ? -12.922 -7.695 7.035 1 98.19 60 THR B O 1
ATOM 1635 N N . ILE B 1 61 ? -13.336 -6.969 9.094 1 98.19 61 ILE B N 1
ATOM 1636 C CA . ILE B 1 61 ? -14.414 -7.93 9.281 1 98.19 61 ILE B CA 1
ATOM 1637 C C . ILE B 1 61 ? -15.539 -7.648 8.289 1 98.19 61 ILE B C 1
ATOM 1639 O O . ILE B 1 61 ? -16.031 -8.562 7.617 1 98.19 61 ILE B O 1
ATOM 1643 N N . VAL B 1 62 ? -15.906 -6.418 8.172 1 98.31 62 VAL B N 1
ATOM 1644 C CA . VAL B 1 62 ? -17 -6.031 7.273 1 98.31 62 VAL B CA 1
ATOM 1645 C C . VAL B 1 62 ? -16.625 -6.367 5.832 1 98.31 62 VAL B C 1
ATOM 1647 O O . VAL B 1 62 ? -17.422 -6.926 5.086 1 98.31 62 VAL B O 1
ATOM 1650 N N . THR B 1 63 ? -15.422 -6.027 5.422 1 98.69 63 THR B N 1
ATOM 1651 C CA . THR B 1 63 ? -14.953 -6.297 4.066 1 98.69 63 THR B CA 1
ATOM 1652 C C . THR B 1 63 ? -14.891 -7.801 3.805 1 98.69 63 THR B C 1
ATOM 1654 O O . THR B 1 63 ? -15.242 -8.258 2.717 1 98.69 63 THR B O 1
ATOM 1657 N N . PHE B 1 64 ? -14.461 -8.586 4.805 1 98.75 64 PHE B N 1
ATOM 1658 C CA . PHE B 1 64 ? -14.375 -10.031 4.684 1 98.75 64 PHE B CA 1
ATOM 1659 C C . PHE B 1 64 ? -15.75 -10.648 4.453 1 98.75 64 PHE B C 1
ATOM 1661 O O . PHE B 1 64 ? -15.922 -11.477 3.564 1 98.75 64 PHE B O 1
ATOM 1668 N N . LEU B 1 65 ? -16.656 -10.242 5.254 1 98.44 65 LEU B N 1
ATOM 1669 C CA . LEU B 1 65 ? -18.016 -10.766 5.137 1 9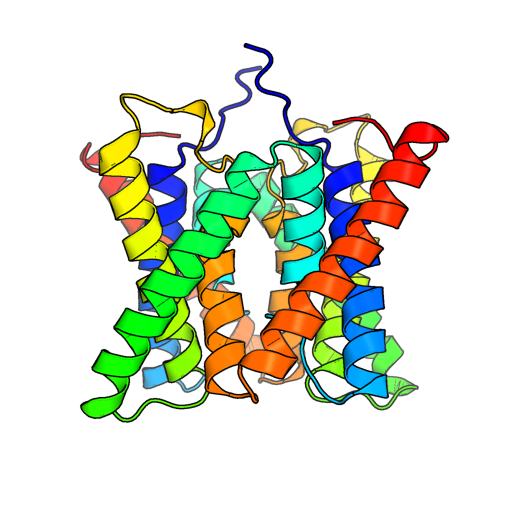8.44 65 LEU B CA 1
ATOM 1670 C C . LEU B 1 65 ? -18.625 -10.383 3.789 1 98.44 65 LEU B C 1
ATOM 1672 O O . LEU B 1 65 ? -19.219 -11.227 3.115 1 98.44 65 LEU B O 1
ATOM 1676 N N . ALA B 1 66 ? -18.484 -9.133 3.385 1 98.44 66 ALA B N 1
ATOM 1677 C CA . ALA B 1 66 ? -19.016 -8.672 2.107 1 98.44 66 ALA B CA 1
ATOM 1678 C C . ALA B 1 66 ? -18.391 -9.43 0.943 1 98.44 66 ALA B C 1
ATOM 1680 O O . ALA B 1 66 ? -19.078 -9.82 -0.001 1 98.44 66 ALA B O 1
ATOM 1681 N N . MET B 1 67 ? -17.094 -9.609 1.014 1 98.44 67 MET B N 1
ATOM 1682 C CA . MET B 1 67 ? -16.422 -10.297 -0.076 1 98.44 67 MET B CA 1
ATOM 1683 C C . MET B 1 67 ? -16.812 -11.773 -0.123 1 98.44 67 MET B C 1
ATOM 1685 O O . MET B 1 67 ? -16.906 -12.359 -1.203 1 98.44 67 MET B O 1
ATOM 1689 N N . SER B 1 68 ? -17 -12.367 1.053 1 97.56 68 SER B N 1
ATOM 1690 C CA . SER B 1 68 ? -17.406 -13.773 1.106 1 97.56 68 SER B CA 1
ATOM 1691 C C . SER B 1 68 ? -18.75 -13.984 0.41 1 97.56 68 SER B C 1
ATOM 1693 O O . SER B 1 68 ? -18.969 -15.023 -0.217 1 97.56 68 SER B O 1
ATOM 1695 N N . VAL B 1 69 ? -19.594 -13.031 0.506 1 97.5 69 VAL B N 1
ATOM 1696 C CA . VAL B 1 69 ? -20.875 -13.102 -0.172 1 97.5 69 VAL B CA 1
ATOM 1697 C C . VAL B 1 69 ? -20.688 -12.906 -1.674 1 97.5 69 VAL B C 1
ATOM 1699 O O . VAL B 1 69 ? -21.281 -13.625 -2.48 1 97.5 69 VAL B O 1
ATOM 1702 N N . LEU B 1 70 ? -19.859 -11.969 -2.049 1 97.31 70 LEU B N 1
ATOM 1703 C CA . LEU B 1 70 ? -19.609 -11.664 -3.455 1 97.31 70 LEU B CA 1
ATOM 1704 C C . LEU B 1 70 ? -18.984 -12.859 -4.164 1 97.31 70 LEU B C 1
ATOM 1706 O O . LEU B 1 70 ? -19.266 -13.117 -5.336 1 97.31 70 LEU B O 1
ATOM 1710 N N . LEU B 1 71 ? -18.172 -13.562 -3.498 1 97.38 71 LEU B N 1
ATOM 1711 C CA . LEU B 1 71 ? -17.422 -14.664 -4.105 1 97.38 71 LEU B CA 1
ATOM 1712 C C . LEU B 1 71 ? -18.328 -15.867 -4.34 1 97.38 71 LEU B C 1
ATOM 1714 O O . LEU B 1 71 ? -17.953 -16.797 -5.066 1 97.38 71 LEU B O 1
ATOM 1718 N N . LYS B 1 72 ? -19.453 -15.883 -3.715 1 97.12 72 LYS B N 1
ATOM 1719 C CA . LYS B 1 72 ? -20.422 -16.953 -3.963 1 97.12 72 LYS B CA 1
ATOM 1720 C C . LYS B 1 72 ? -21.031 -16.828 -5.355 1 97.12 72 LYS B C 1
ATOM 1722 O O . LYS B 1 72 ? -21.516 -17.812 -5.918 1 97.12 72 LYS B O 1
ATOM 1727 N N . ILE B 1 73 ? -20.906 -15.703 -5.938 1 96.75 73 ILE B N 1
ATOM 1728 C CA . ILE B 1 73 ? -21.609 -15.5 -7.207 1 96.75 73 ILE B CA 1
ATOM 1729 C C . ILE B 1 73 ? -20.609 -15.047 -8.273 1 96.75 73 ILE B C 1
ATOM 1731 O O . ILE B 1 73 ? -21 -14.734 -9.398 1 96.75 73 ILE B O 1
ATOM 1735 N N . THR B 1 74 ? -19.375 -14.859 -7.98 1 95.62 74 THR B N 1
ATOM 1736 C CA . THR B 1 74 ? -18.344 -14.43 -8.922 1 95.62 74 THR B CA 1
ATOM 1737 C C . THR B 1 74 ? -17.109 -15.336 -8.836 1 95.62 74 THR B C 1
ATOM 1739 O O . THR B 1 74 ? -16.844 -15.922 -7.785 1 95.62 74 THR B O 1
ATOM 1742 N N . ILE B 1 75 ? -16.453 -15.406 -9.992 1 95.06 75 ILE B N 1
ATOM 1743 C CA . ILE B 1 75 ? -15.195 -16.141 -10.039 1 95.06 75 ILE B CA 1
ATOM 1744 C C . ILE B 1 75 ? -14.039 -15.156 -10.227 1 95.06 75 ILE B C 1
ATOM 1746 O O . ILE B 1 75 ? -13.844 -14.617 -11.32 1 95.06 75 ILE B O 1
ATOM 1750 N N . LEU B 1 76 ? -13.398 -14.875 -9.18 1 95.25 76 LEU B N 1
ATOM 1751 C CA . LEU B 1 76 ? -12.266 -13.953 -9.18 1 95.25 76 LEU B CA 1
ATOM 1752 C C . LEU B 1 76 ? -11.008 -14.633 -8.656 1 95.25 76 LEU B C 1
ATOM 1754 O O . LEU B 1 76 ? -11.078 -15.438 -7.723 1 95.25 76 LEU B O 1
ATOM 1758 N N . TYR B 1 77 ? -9.891 -14.383 -9.344 1 94.44 77 TYR B N 1
ATOM 1759 C CA . TYR B 1 77 ? -8.609 -14.898 -8.883 1 94.44 77 TYR B CA 1
ATOM 1760 C C . TYR B 1 77 ? -7.477 -13.945 -9.219 1 94.44 77 TYR B C 1
ATOM 1762 O O . TYR B 1 77 ? -7.652 -13.023 -10.023 1 94.44 77 TYR B O 1
ATOM 1770 N N . GLY B 1 78 ? -6.43 -14.172 -8.547 1 94.12 78 GLY B N 1
ATOM 1771 C CA . GLY B 1 78 ? -5.227 -13.414 -8.859 1 94.12 78 GLY B CA 1
ATOM 1772 C C . GLY B 1 78 ? -5.402 -11.922 -8.68 1 94.12 78 GLY B C 1
ATOM 1773 O O . GLY B 1 78 ? -5.859 -11.461 -7.629 1 94.12 78 GLY B O 1
ATOM 1774 N N . LYS B 1 79 ? -5.023 -11.203 -9.656 1 95.06 79 LYS B N 1
ATOM 1775 C CA . LYS B 1 79 ? -5.023 -9.742 -9.609 1 95.06 79 LYS B CA 1
ATOM 1776 C C . LYS B 1 79 ? -6.445 -9.195 -9.617 1 95.06 79 LYS B C 1
ATOM 1778 O O . LYS B 1 79 ? -6.719 -8.148 -9.031 1 95.06 79 LYS B O 1
ATOM 1783 N N . ARG B 1 80 ? -7.309 -9.891 -10.266 1 96.62 80 ARG B N 1
ATOM 1784 C CA . ARG B 1 80 ? -8.703 -9.461 -10.289 1 96.62 80 ARG B CA 1
ATOM 1785 C C . ARG B 1 80 ? -9.328 -9.547 -8.898 1 96.62 80 ARG B C 1
ATOM 1787 O O . ARG B 1 80 ? -10.078 -8.664 -8.492 1 96.62 80 ARG B O 1
ATOM 1794 N N . LEU B 1 81 ? -8.984 -10.648 -8.258 1 98 81 LEU B N 1
ATOM 1795 C CA . LEU B 1 81 ? -9.453 -10.812 -6.883 1 98 81 LEU B CA 1
ATOM 1796 C C . LEU B 1 81 ? -8.891 -9.727 -5.98 1 98 81 LEU B C 1
ATOM 1798 O O . LEU B 1 81 ? -9.617 -9.133 -5.184 1 98 81 LEU B O 1
ATOM 1802 N N . PHE B 1 82 ? -7.641 -9.438 -6.109 1 98.12 82 PHE B N 1
ATOM 1803 C CA . PHE B 1 82 ? -6.984 -8.406 -5.32 1 98.12 82 PHE B CA 1
ATOM 1804 C C . PHE B 1 82 ? -7.648 -7.051 -5.539 1 98.12 82 PHE B C 1
ATOM 1806 O O . PHE B 1 82 ? -8 -6.363 -4.578 1 98.12 82 PHE B O 1
ATOM 1813 N N . ALA B 1 83 ? -7.797 -6.672 -6.785 1 97.69 83 ALA B N 1
ATOM 1814 C CA . ALA B 1 83 ? -8.367 -5.375 -7.129 1 97.69 83 ALA B CA 1
ATOM 1815 C C . ALA B 1 83 ? -9.789 -5.242 -6.594 1 97.69 83 ALA B C 1
ATOM 1817 O O . ALA B 1 83 ? -10.164 -4.195 -6.059 1 97.69 83 ALA B O 1
ATOM 1818 N N . ALA B 1 84 ? -10.523 -6.289 -6.691 1 97.62 84 ALA B N 1
ATOM 1819 C CA . ALA B 1 84 ? -11.906 -6.258 -6.234 1 97.62 84 ALA B CA 1
ATOM 1820 C C . ALA B 1 84 ? -11.984 -6.086 -4.723 1 97.62 84 ALA B C 1
ATOM 1822 O O . ALA B 1 84 ? -12.781 -5.293 -4.219 1 97.62 84 ALA B O 1
ATOM 1823 N N . ILE B 1 85 ? -11.156 -6.801 -4.004 1 98.69 85 ILE B N 1
ATOM 1824 C CA . ILE B 1 85 ? -11.203 -6.762 -2.549 1 98.69 85 ILE B CA 1
ATOM 1825 C C . ILE B 1 85 ? -10.742 -5.391 -2.055 1 98.69 85 ILE B C 1
ATOM 1827 O O . ILE B 1 85 ? -11.367 -4.797 -1.177 1 98.69 85 ILE B O 1
ATOM 1831 N N . VAL B 1 86 ? -9.695 -4.898 -2.613 1 98.44 86 VAL B N 1
ATOM 1832 C CA . VAL B 1 86 ? -9.148 -3.619 -2.164 1 98.44 86 VAL B CA 1
ATOM 1833 C C . VAL B 1 86 ? -10.102 -2.49 -2.555 1 98.44 86 VAL B C 1
ATOM 1835 O O . VAL B 1 86 ? -10.297 -1.544 -1.788 1 98.44 86 VAL B O 1
ATOM 1838 N N . LEU B 1 87 ? -10.688 -2.631 -3.727 1 98.31 87 LEU B N 1
ATOM 1839 C CA . LEU B 1 87 ? -11.68 -1.648 -4.141 1 98.31 87 LEU B CA 1
ATOM 1840 C C . LEU B 1 87 ? -12.867 -1.643 -3.186 1 98.31 87 LEU B C 1
ATOM 1842 O O . LEU B 1 87 ? -13.32 -0.579 -2.75 1 98.31 87 LEU B O 1
ATOM 1846 N N . LEU B 1 88 ? -13.383 -2.799 -2.891 1 98.31 88 LEU B N 1
ATOM 1847 C CA . LEU B 1 88 ? -14.484 -2.904 -1.939 1 98.31 88 LEU B CA 1
ATOM 1848 C C . LEU B 1 88 ? -14.094 -2.322 -0.586 1 98.31 88 LEU B C 1
ATOM 1850 O O . LEU B 1 88 ? -14.875 -1.604 0.038 1 98.31 88 LEU B O 1
ATOM 1854 N N . GLY B 1 89 ? -12.891 -2.623 -0.103 1 97.75 89 GLY B N 1
ATOM 1855 C CA . GLY B 1 89 ? -12.398 -2.074 1.149 1 97.75 89 GLY B CA 1
ATOM 1856 C C . GLY B 1 89 ? -12.367 -0.557 1.164 1 97.75 89 GLY B C 1
ATOM 1857 O O . GLY B 1 89 ? -12.828 0.071 2.117 1 97.75 89 GLY B O 1
ATOM 1858 N N . VAL B 1 90 ? -11.859 0.018 0.141 1 97 90 VAL B N 1
ATOM 1859 C CA . VAL B 1 90 ? -11.75 1.469 0.029 1 97 90 VAL B CA 1
ATOM 1860 C C . VAL B 1 90 ? -13.141 2.096 0.01 1 97 90 VAL B C 1
ATOM 1862 O O . VAL B 1 90 ? -13.375 3.119 0.655 1 97 90 VAL B O 1
ATOM 1865 N N . LEU B 1 91 ? -14.062 1.509 -0.714 1 96.88 91 LEU B N 1
ATOM 1866 C CA . LEU B 1 91 ? -15.43 2.012 -0.794 1 96.88 91 LEU B CA 1
ATOM 1867 C C . LEU B 1 91 ? -16.109 1.96 0.57 1 96.88 91 LEU B C 1
ATOM 1869 O O . LEU B 1 91 ? -16.812 2.898 0.955 1 96.88 91 LEU B O 1
ATOM 1873 N N . LEU B 1 92 ? -15.891 0.894 1.245 1 96.56 92 LEU B N 1
ATOM 1874 C CA . LEU B 1 92 ? -16.484 0.754 2.57 1 96.56 92 LEU B CA 1
ATOM 1875 C C . LEU B 1 92 ? -15.859 1.748 3.549 1 96.56 92 LEU B C 1
ATOM 1877 O O . LEU B 1 92 ? -16.562 2.326 4.383 1 96.56 92 LEU B O 1
ATOM 1881 N N . GLN B 1 93 ? -14.562 1.944 3.439 1 93.81 93 GLN B N 1
ATOM 1882 C CA . GLN B 1 93 ? -13.898 2.941 4.27 1 93.81 93 GLN B CA 1
ATOM 1883 C C . GLN B 1 93 ? -14.43 4.344 3.984 1 93.81 93 GLN B C 1
ATOM 1885 O O . GLN B 1 93 ? -14.641 5.133 4.906 1 93.81 93 GLN B O 1
ATOM 1890 N N . LEU B 1 94 ? -14.57 4.664 2.76 1 91.81 94 LEU B N 1
ATOM 1891 C CA . LEU B 1 94 ? -15.117 5.957 2.359 1 91.81 94 LEU B CA 1
ATOM 1892 C C . LEU B 1 94 ? -16.531 6.148 2.91 1 91.81 94 LEU B C 1
ATOM 1894 O O . LEU B 1 94 ? -16.875 7.23 3.393 1 91.81 94 LEU B O 1
ATOM 1898 N N . THR B 1 95 ? -17.375 5.141 2.803 1 93.12 95 THR B N 1
ATOM 1899 C CA . THR B 1 95 ? -18.734 5.184 3.314 1 93.12 95 THR B CA 1
ATOM 1900 C C . THR B 1 95 ? -18.734 5.434 4.82 1 93.12 95 THR B C 1
ATOM 1902 O O . THR B 1 95 ? -19.516 6.262 5.312 1 93.12 95 THR B O 1
ATOM 1905 N N . LEU B 1 96 ? -17.859 4.723 5.523 1 90.5 96 LEU B N 1
ATOM 1906 C CA . LEU B 1 96 ? -17.75 4.934 6.965 1 90.5 96 LEU B CA 1
ATOM 1907 C C . LEU B 1 96 ? -17.359 6.375 7.273 1 90.5 96 LEU B C 1
ATOM 1909 O O . LEU B 1 96 ? -17.891 6.984 8.203 1 90.5 96 LEU B O 1
ATOM 1913 N N . PHE B 1 97 ? -16.359 6.816 6.562 1 87.06 97 PHE B N 1
ATOM 1914 C CA . PHE B 1 97 ? -15.906 8.188 6.75 1 87.06 97 PHE B CA 1
ATOM 1915 C C . PHE B 1 97 ? -17.062 9.164 6.578 1 87.06 97 PHE B C 1
ATOM 1917 O O . PHE B 1 97 ? -17.219 10.094 7.375 1 87.06 97 PHE B O 1
ATOM 1924 N N . LEU B 1 98 ? -17.906 9.031 5.562 1 86.56 98 LEU B N 1
ATOM 1925 C CA . LEU B 1 98 ? -19.016 9.938 5.262 1 86.56 98 LEU B CA 1
ATOM 1926 C C . LEU B 1 98 ? -20.078 9.875 6.348 1 86.56 98 LEU B C 1
ATOM 1928 O O . LEU B 1 98 ? -20.75 10.875 6.629 1 86.56 98 LEU B O 1
ATOM 1932 N N . ILE B 1 99 ? -20.156 8.773 6.973 1 86.94 99 ILE B N 1
ATOM 1933 C CA . ILE B 1 99 ? -21.172 8.586 8 1 86.94 99 ILE B CA 1
ATOM 1934 C C . ILE B 1 99 ? -20.703 9.211 9.312 1 86.94 99 ILE B C 1
ATOM 1936 O O . ILE B 1 99 ? -21.484 9.82 10.039 1 86.94 99 ILE B O 1
ATOM 1940 N N . ILE B 1 100 ? -19.391 9.211 9.602 1 79.81 100 ILE B N 1
ATOM 1941 C CA . ILE B 1 100 ? -18.922 9.562 10.938 1 79.81 100 ILE B CA 1
ATOM 1942 C C . ILE B 1 100 ? -18.266 10.945 10.906 1 79.81 100 ILE B C 1
ATOM 1944 O O . ILE B 1 100 ? -18.062 11.57 11.945 1 79.81 100 ILE B O 1
ATOM 1948 N N . GLN B 1 101 ? -17.75 11.422 9.906 1 69.75 101 GLN B N 1
ATOM 1949 C CA . GLN B 1 101 ? -16.969 12.648 9.773 1 69.75 101 GLN B CA 1
ATOM 1950 C C . GLN B 1 101 ? -17.594 13.789 10.578 1 69.75 101 GLN B C 1
ATOM 1952 O O . GLN B 1 101 ? -16.875 14.672 11.062 1 69.75 101 GLN B O 1
ATOM 1957 N N . GLY B 1 102 ? -18.672 13.781 10.844 1 60.56 102 GLY B N 1
ATOM 1958 C CA . GLY B 1 102 ? -19.25 14.836 11.656 1 60.56 102 GLY B CA 1
ATOM 1959 C C . GLY B 1 102 ? -19.031 14.625 13.148 1 60.56 102 GLY B C 1
ATOM 1960 O O . GLY B 1 102 ? -18.797 15.586 13.891 1 60.56 102 GLY B O 1
ATOM 1961 N N . GLU B 1 103 ? -18.844 13.57 13.484 1 61.59 103 GLU B N 1
ATOM 1962 C CA . GLU B 1 103 ? -18.891 13.305 14.922 1 61.59 103 GLU B CA 1
ATOM 1963 C C . GLU B 1 103 ? -17.516 12.898 15.445 1 61.59 103 GLU B C 1
ATOM 1965 O O . GLU B 1 103 ? -17.141 13.258 16.562 1 61.59 103 GLU B O 1
ATOM 1970 N N . LEU B 1 104 ? -16.688 12.234 14.656 1 64.25 104 LEU B N 1
ATOM 1971 C CA . LEU B 1 104 ? -15.422 11.703 15.148 1 64.25 104 LEU B CA 1
ATOM 1972 C C . LEU B 1 104 ? -14.312 11.883 14.117 1 64.25 104 LEU B C 1
ATOM 1974 O O . LEU B 1 104 ? -13.742 10.906 13.633 1 64.25 104 LEU B O 1
ATOM 1978 N N . PRO B 1 105 ? -14.047 13.102 13.836 1 58.03 105 PRO B N 1
ATOM 1979 C CA . PRO B 1 105 ? -13.07 13.383 12.781 1 58.03 105 PRO B CA 1
ATOM 1980 C C . PRO B 1 105 ? -11.695 12.789 13.086 1 58.03 105 PRO B C 1
ATOM 1982 O O . PRO B 1 105 ? -10.953 12.445 12.164 1 58.03 105 PRO B O 1
ATOM 1985 N N . LEU B 1 106 ? -11.508 12.664 14.289 1 56.03 106 LEU B N 1
ATOM 1986 C CA . LEU B 1 106 ? -10.188 12.219 14.719 1 56.03 106 LEU B CA 1
ATOM 1987 C C . LEU B 1 106 ? -10 10.734 14.453 1 56.03 106 LEU B C 1
ATOM 1989 O O . LEU B 1 106 ? -8.867 10.234 14.477 1 56.03 106 LEU B O 1
ATOM 1993 N N . LEU B 1 107 ? -11.094 10.164 14.133 1 58.69 107 LEU B N 1
ATOM 1994 C CA . LEU B 1 107 ? -11.055 8.719 13.938 1 58.69 107 LEU B CA 1
ATOM 1995 C C . LEU B 1 107 ? -10.531 8.375 12.547 1 58.69 107 LEU B C 1
ATOM 1997 O O . LEU B 1 107 ? -10.133 7.234 12.297 1 58.69 107 LEU B O 1
ATOM 2001 N N . PHE B 1 108 ? -10.484 9.43 11.789 1 58.81 108 PHE B N 1
ATOM 2002 C CA . PHE B 1 108 ? -10.195 8.984 10.438 1 58.81 108 PHE B CA 1
ATOM 2003 C C . PHE B 1 108 ? -8.734 9.258 10.07 1 58.81 108 PHE B C 1
ATOM 2005 O O . PHE B 1 108 ? -8.133 10.203 10.578 1 58.81 108 PHE B O 1
ATOM 2012 N N . VAL B 1 109 ? -8.375 8.305 9.258 1 58.19 109 VAL B N 1
ATOM 2013 C CA . VAL B 1 109 ? -7.004 8.031 8.836 1 58.19 109 VAL B CA 1
ATOM 2014 C C . VAL B 1 109 ? -6.508 9.172 7.945 1 58.19 109 VAL B C 1
ATOM 2016 O O . VAL B 1 109 ? -7.176 9.555 6.98 1 58.19 109 VAL B O 1
ATOM 2019 N N . HIS B 1 110 ? -5.594 9.727 8.352 1 66.88 110 HIS B N 1
ATOM 2020 C CA . HIS B 1 110 ? -4.957 10.805 7.598 1 66.88 110 HIS B CA 1
ATOM 2021 C C . HIS B 1 110 ? -3.891 10.258 6.656 1 66.88 110 HIS B C 1
ATOM 2023 O O . HIS B 1 110 ? -3.289 11.016 5.891 1 66.88 110 HIS B O 1
ATOM 2029 N N . GLN B 1 111 ? -3.953 8.961 6.703 1 78.5 111 GLN B N 1
ATOM 2030 C CA . GLN B 1 111 ? -2.98 8.32 5.824 1 78.5 111 GLN B CA 1
ATOM 2031 C C . GLN B 1 111 ? -3.67 7.445 4.785 1 78.5 111 GLN B C 1
ATOM 2033 O O . GLN B 1 111 ? -4.625 6.73 5.102 1 78.5 111 GLN B O 1
ATOM 2038 N N . THR B 1 112 ? -3.18 7.465 3.617 1 85.62 112 THR B N 1
ATOM 2039 C CA . THR B 1 112 ? -3.77 6.766 2.48 1 85.62 112 THR B CA 1
ATOM 2040 C C . THR B 1 112 ? -3.736 5.254 2.697 1 85.62 112 THR B C 1
ATOM 2042 O O . THR B 1 112 ? -4.656 4.543 2.291 1 85.62 112 THR B O 1
ATOM 2045 N N . LEU B 1 113 ? -2.734 4.855 3.391 1 87.5 113 LEU B N 1
ATOM 2046 C CA . LEU B 1 113 ? -2.6 3.418 3.605 1 87.5 113 LEU B CA 1
ATOM 2047 C C . LEU B 1 113 ? -3.723 2.893 4.492 1 87.5 113 LEU B C 1
ATOM 2049 O O . LEU B 1 113 ? -4.094 1.72 4.402 1 87.5 113 LEU B O 1
ATOM 2053 N N . GLY B 1 114 ? -4.227 3.746 5.289 1 88.5 114 GLY B N 1
ATOM 2054 C CA . GLY B 1 114 ? -5.328 3.352 6.152 1 88.5 114 GLY B CA 1
ATOM 2055 C C . GLY B 1 114 ? -6.566 2.93 5.383 1 88.5 114 GLY B C 1
ATOM 2056 O O . GLY B 1 114 ? -7.328 2.074 5.84 1 88.5 114 GLY B O 1
ATOM 2057 N N . PHE B 1 115 ? -6.719 3.408 4.191 1 91.56 115 PHE B N 1
ATOM 2058 C CA . PHE B 1 115 ? -7.902 3.115 3.391 1 91.56 115 PHE B CA 1
ATOM 2059 C C . PHE B 1 115 ? -7.77 1.76 2.705 1 91.56 115 PHE B C 1
ATOM 2061 O O . PHE B 1 115 ? -8.773 1.122 2.379 1 91.56 115 PHE B O 1
ATOM 2068 N N . ILE B 1 116 ? -6.578 1.335 2.557 1 95.12 116 ILE B N 1
ATOM 2069 C CA . ILE B 1 116 ? -6.41 0.121 1.766 1 95.12 116 ILE B CA 1
ATOM 2070 C C . ILE B 1 116 ? -6.086 -1.054 2.686 1 95.12 116 ILE B C 1
ATOM 2072 O O . ILE B 1 116 ? -6.188 -2.213 2.279 1 95.12 116 ILE B O 1
ATOM 2076 N N . ALA B 1 117 ? -5.758 -0.811 3.938 1 95.44 117 ALA B N 1
ATOM 2077 C CA . ALA B 1 117 ? -5.27 -1.819 4.875 1 95.44 117 ALA B CA 1
ATOM 2078 C C . ALA B 1 117 ? -6.305 -2.926 5.074 1 95.44 117 ALA B C 1
ATOM 2080 O O . ALA B 1 117 ? -5.969 -4.113 5.02 1 95.44 117 ALA B O 1
ATOM 2081 N N . PRO B 1 118 ? -7.605 -2.607 5.289 1 96.94 118 PRO B N 1
ATOM 2082 C CA . PRO B 1 118 ? -8.578 -3.689 5.438 1 96.94 118 PRO B CA 1
ATOM 2083 C C . PRO B 1 118 ? -8.633 -4.613 4.223 1 96.94 118 PRO B C 1
ATOM 2085 O O . PRO B 1 118 ? -8.688 -5.836 4.375 1 96.94 118 PRO B O 1
ATOM 2088 N N . GLY B 1 119 ? -8.594 -4.059 3.07 1 98.25 119 GLY B N 1
ATOM 2089 C CA . GLY B 1 119 ? -8.609 -4.855 1.854 1 98.25 119 GLY B CA 1
ATOM 2090 C C . GLY B 1 119 ? -7.398 -5.754 1.714 1 98.25 119 GLY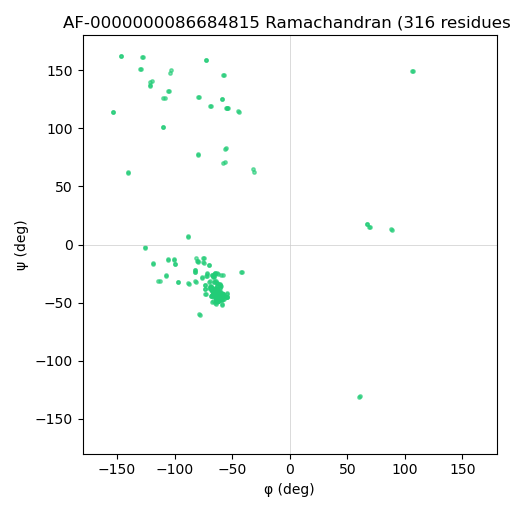 B C 1
ATOM 2091 O O . GLY B 1 119 ? -7.516 -6.91 1.302 1 98.25 119 GLY B O 1
ATOM 2092 N N . LEU B 1 120 ? -6.219 -5.246 2.072 1 97.75 120 LEU B N 1
ATOM 2093 C CA . LEU B 1 120 ? -4.992 -6.031 2.006 1 97.75 120 LEU B CA 1
ATOM 2094 C C . LEU B 1 120 ? -5.066 -7.234 2.941 1 97.75 120 LEU B C 1
ATOM 2096 O O . LEU B 1 120 ? -4.66 -8.336 2.572 1 97.75 120 LEU B O 1
ATOM 2100 N N . ILE B 1 121 ? -5.543 -6.969 4.055 1 98.62 121 ILE B N 1
ATOM 2101 C CA . ILE B 1 121 ? -5.668 -8.047 5.027 1 98.62 121 ILE B CA 1
ATOM 2102 C C . ILE B 1 121 ? -6.652 -9.094 4.512 1 98.62 121 ILE B C 1
ATOM 2104 O O . ILE B 1 121 ? -6.352 -10.289 4.516 1 98.62 121 ILE B O 1
ATOM 2108 N N . VAL B 1 122 ? -7.805 -8.695 4.051 1 98.81 122 VAL B N 1
ATOM 2109 C CA . VAL B 1 122 ? -8.844 -9.617 3.613 1 98.81 122 VAL B CA 1
ATOM 2110 C C . VAL B 1 122 ? -8.344 -10.43 2.42 1 98.81 122 VAL B C 1
ATOM 2112 O O . VAL B 1 122 ? -8.648 -11.617 2.297 1 98.81 122 VAL B O 1
ATOM 2115 N N . TYR B 1 123 ? -7.609 -9.789 1.562 1 98.75 123 TYR B N 1
ATOM 2116 C CA . TYR B 1 123 ? -7.07 -10.523 0.428 1 98.75 123 TYR B CA 1
ATOM 2117 C C . TYR B 1 123 ? -6.281 -11.742 0.896 1 98.75 123 TYR B C 1
ATOM 2119 O O . TYR B 1 123 ? -6.406 -12.828 0.321 1 98.75 123 TYR B O 1
ATOM 2127 N N . GLN B 1 124 ? -5.496 -11.594 1.93 1 98.56 124 GLN B N 1
ATOM 2128 C CA . GLN B 1 124 ? -4.73 -12.719 2.457 1 98.56 124 GLN B CA 1
ATOM 2129 C C . GLN B 1 124 ? -5.633 -13.703 3.195 1 98.56 124 GLN B C 1
ATOM 2131 O O . GLN B 1 124 ? -5.41 -14.914 3.15 1 98.56 124 GLN B O 1
ATOM 2136 N N . LEU B 1 125 ? -6.621 -13.203 3.852 1 98.38 125 LEU B N 1
ATOM 2137 C CA . LEU B 1 125 ? -7.531 -14.07 4.598 1 98.38 125 LEU B CA 1
ATOM 2138 C C . LEU B 1 125 ? -8.266 -15.023 3.664 1 98.38 125 LEU B C 1
ATOM 2140 O O . LEU B 1 125 ? -8.586 -16.156 4.047 1 98.38 125 LEU B O 1
ATOM 2144 N N . ILE B 1 126 ? -8.539 -14.602 2.494 1 97.94 126 ILE B N 1
ATOM 2145 C CA . ILE B 1 126 ? -9.266 -15.406 1.516 1 97.94 126 ILE B CA 1
ATOM 2146 C C . ILE B 1 126 ? -8.336 -16.469 0.932 1 97.94 126 ILE B C 1
ATOM 2148 O O . ILE B 1 126 ? -8.773 -17.578 0.626 1 97.94 126 ILE B O 1
ATOM 2152 N N . ARG B 1 127 ? -7.086 -16.156 0.909 1 97.12 127 ARG B N 1
ATOM 2153 C CA . ARG B 1 127 ? -6.145 -17.016 0.189 1 97.12 127 ARG B CA 1
ATOM 2154 C C . ARG B 1 127 ? -5.391 -17.938 1.146 1 97.12 127 ARG B C 1
ATOM 2156 O O . ARG B 1 127 ? -4.754 -18.891 0.719 1 97.12 127 ARG B O 1
ATOM 2163 N N . GLN B 1 128 ? -5.473 -17.672 2.408 1 98 128 GLN B N 1
ATOM 2164 C CA . GLN B 1 128 ? -4.801 -18.422 3.465 1 98 128 GLN B CA 1
ATOM 2165 C C . GLN B 1 128 ? -5.785 -18.859 4.551 1 98 128 GLN B C 1
ATOM 2167 O O . GLN B 1 128 ? -6.918 -18.375 4.594 1 98 128 GLN B O 1
ATOM 2172 N N . PRO B 1 129 ? -5.387 -19.875 5.383 1 97.94 129 PRO B N 1
ATOM 2173 C CA . PRO B 1 129 ? -6.254 -20.141 6.531 1 97.94 129 PRO B CA 1
ATOM 2174 C C . PRO B 1 129 ? -6.496 -18.891 7.387 1 97.94 129 PRO B C 1
ATOM 2176 O O . PRO B 1 129 ? -5.547 -18.312 7.91 1 97.94 129 PRO B O 1
ATOM 2179 N N . PRO B 1 130 ? -7.688 -18.453 7.496 1 97.81 130 PRO B N 1
ATOM 2180 C CA . PRO B 1 130 ? -7.996 -17.141 8.039 1 97.81 130 PRO B CA 1
ATOM 2181 C C . PRO B 1 130 ? -7.531 -16.969 9.484 1 97.81 130 PRO B C 1
ATOM 2183 O O . PRO B 1 130 ? -7.012 -15.906 9.852 1 97.81 130 PRO B O 1
ATOM 2186 N N . ALA B 1 131 ? -7.734 -17.922 10.32 1 97.69 131 ALA B N 1
ATOM 2187 C CA . ALA B 1 131 ? -7.355 -17.812 11.727 1 97.69 131 ALA B CA 1
ATOM 2188 C C . ALA B 1 131 ? -5.844 -17.672 11.875 1 97.69 131 ALA B C 1
ATOM 2190 O O . ALA B 1 131 ? -5.367 -16.844 12.664 1 97.69 131 ALA B O 1
ATOM 2191 N N . ALA B 1 132 ? -5.125 -18.484 11.156 1 98.38 132 ALA B N 1
ATOM 2192 C CA . ALA B 1 132 ? -3.666 -18.422 11.203 1 98.38 132 ALA B CA 1
ATOM 2193 C C . ALA B 1 132 ? -3.158 -17.078 10.656 1 98.38 132 ALA B C 1
ATOM 2195 O O . ALA B 1 132 ? -2.201 -16.516 11.188 1 98.38 132 ALA B O 1
ATOM 2196 N N . THR B 1 133 ? -3.801 -16.578 9.602 1 98.5 133 THR B N 1
ATOM 2197 C CA . THR B 1 133 ? -3.424 -15.312 8.992 1 98.5 133 THR B CA 1
ATOM 2198 C C . THR B 1 133 ? -3.678 -14.156 9.961 1 98.5 133 THR B C 1
ATOM 2200 O O . THR B 1 133 ? -2.85 -13.25 10.086 1 98.5 133 THR B O 1
ATOM 2203 N N . MET B 1 134 ? -4.773 -14.242 10.656 1 97.88 134 MET B N 1
ATOM 2204 C CA . MET B 1 134 ? -5.098 -13.203 11.633 1 97.88 134 MET B CA 1
ATOM 2205 C C . MET B 1 134 ? -4.102 -13.211 12.789 1 97.88 134 MET B C 1
ATOM 2207 O O . MET B 1 134 ? -3.684 -12.148 13.258 1 97.88 134 MET B O 1
ATOM 2211 N N . LEU B 1 135 ? -3.795 -14.32 13.227 1 98.12 135 LEU B N 1
ATOM 2212 C CA . LEU B 1 135 ? -2.824 -14.445 14.305 1 98.12 135 LEU B CA 1
ATOM 2213 C C . LEU B 1 135 ? -1.456 -13.93 13.867 1 98.12 135 LEU B C 1
ATOM 2215 O O . LEU B 1 135 ? -0.796 -13.203 14.617 1 98.12 135 LEU B O 1
ATOM 2219 N N . ALA B 1 136 ? -1.046 -14.352 12.688 1 98.62 136 ALA B N 1
ATOM 2220 C CA . ALA B 1 136 ? 0.23 -13.891 12.148 1 98.62 136 ALA B CA 1
ATOM 2221 C C . ALA B 1 136 ? 0.252 -12.367 12.016 1 98.62 136 ALA B C 1
ATOM 2223 O O . ALA B 1 136 ? 1.246 -11.727 12.359 1 98.62 136 ALA B O 1
ATOM 2224 N N . THR B 1 137 ? -0.852 -11.812 11.523 1 98.56 137 THR B N 1
ATOM 2225 C CA . THR B 1 137 ? -0.958 -10.359 11.375 1 98.56 137 THR B CA 1
ATOM 2226 C C . THR B 1 137 ? -0.83 -9.664 12.727 1 98.56 137 THR B C 1
ATOM 2228 O O . THR B 1 137 ? -0.103 -8.68 12.859 1 98.56 137 THR B O 1
ATOM 2231 N N . GLY B 1 138 ? -1.518 -10.172 13.695 1 98.19 138 GLY B N 1
ATOM 2232 C CA . GLY B 1 138 ? -1.455 -9.609 15.031 1 98.19 138 GLY B CA 1
ATOM 2233 C C . GLY B 1 138 ? -0.07 -9.68 15.648 1 98.19 138 GLY B C 1
ATOM 2234 O O . GLY B 1 138 ? 0.427 -8.695 16.188 1 98.19 138 GLY B O 1
ATOM 2235 N N . ILE B 1 139 ? 0.554 -10.773 15.547 1 98.62 139 ILE B N 1
ATOM 2236 C CA . ILE B 1 139 ? 1.851 -11.008 16.172 1 98.62 139 ILE B CA 1
ATOM 2237 C C . ILE B 1 139 ? 2.912 -10.141 15.508 1 98.62 139 ILE B C 1
ATOM 2239 O O . ILE B 1 139 ? 3.689 -9.469 16.188 1 98.62 139 ILE B O 1
ATOM 2243 N N . VAL B 1 140 ? 2.953 -10.164 14.18 1 98.81 140 VAL B N 1
ATOM 2244 C CA . VAL B 1 140 ? 3.969 -9.414 13.445 1 98.81 140 VAL B CA 1
ATOM 2245 C C . VAL B 1 140 ? 3.771 -7.918 13.664 1 98.81 140 VAL B C 1
ATOM 2247 O O . VAL B 1 140 ? 4.742 -7.172 13.82 1 98.81 140 VAL B O 1
ATOM 2250 N N . SER B 1 141 ? 2.516 -7.465 13.688 1 98.62 141 SER B N 1
ATOM 2251 C CA . SER B 1 141 ? 2.242 -6.055 13.953 1 98.62 141 SER B CA 1
ATOM 2252 C C . SER B 1 141 ? 2.652 -5.672 15.375 1 98.62 141 SER B C 1
ATOM 2254 O O . SER B 1 141 ? 3.221 -4.602 15.594 1 98.62 141 SER B O 1
ATOM 2256 N N . ALA B 1 142 ? 2.361 -6.52 16.344 1 98.31 142 ALA B N 1
ATOM 2257 C CA . ALA B 1 142 ? 2.742 -6.27 17.734 1 98.31 142 ALA B CA 1
ATOM 2258 C C . ALA B 1 142 ? 4.258 -6.223 17.875 1 98.31 142 ALA B C 1
ATOM 2260 O O . ALA B 1 142 ? 4.789 -5.391 18.609 1 98.31 142 ALA B O 1
ATOM 2261 N N . ALA B 1 143 ? 4.934 -7.121 17.25 1 98.69 143 ALA B N 1
ATOM 2262 C CA . ALA B 1 143 ? 6.395 -7.125 17.281 1 98.69 143 ALA B CA 1
ATOM 2263 C C . ALA B 1 143 ? 6.961 -5.844 16.688 1 98.69 143 ALA B C 1
ATOM 2265 O O . ALA B 1 143 ? 7.887 -5.246 17.234 1 98.69 143 ALA B O 1
ATOM 2266 N N . THR B 1 144 ? 6.43 -5.465 15.516 1 98.56 144 THR B N 1
ATOM 2267 C CA . THR B 1 144 ? 6.863 -4.227 14.875 1 98.56 144 THR B CA 1
ATOM 2268 C C . THR B 1 144 ? 6.617 -3.031 15.789 1 98.56 144 THR B C 1
ATOM 2270 O O . THR B 1 144 ? 7.484 -2.166 15.938 1 98.56 144 THR B O 1
ATOM 2273 N N . TYR B 1 145 ? 5.445 -3.006 16.391 1 97.75 145 TYR B N 1
ATOM 2274 C CA . TYR B 1 145 ? 5.098 -1.949 17.344 1 97.75 145 TYR B CA 1
ATOM 2275 C C . TYR B 1 145 ? 6.082 -1.912 18.5 1 97.75 145 TYR B C 1
ATOM 2277 O O . TYR B 1 145 ? 6.52 -0.838 18.922 1 97.75 145 TYR B O 1
ATOM 2285 N N . GLY B 1 146 ? 6.367 -3.031 19.062 1 97.88 146 GLY B N 1
ATOM 2286 C CA . GLY B 1 146 ? 7.324 -3.115 20.156 1 97.88 146 GLY B CA 1
ATOM 2287 C C . GLY B 1 146 ? 8.68 -2.518 19.812 1 97.88 146 GLY B C 1
ATOM 2288 O O . GLY B 1 146 ? 9.25 -1.767 20.609 1 97.88 146 GLY B O 1
ATOM 2289 N N . VAL B 1 147 ? 9.156 -2.838 18.656 1 97.81 147 VAL B N 1
ATOM 2290 C CA . VAL B 1 147 ? 10.445 -2.309 18.203 1 97.81 147 VAL B CA 1
ATOM 2291 C C . VAL B 1 147 ? 10.352 -0.793 18.047 1 97.81 147 VAL B C 1
ATOM 2293 O O . VAL B 1 147 ? 11.25 -0.063 18.484 1 97.81 147 VAL B O 1
ATOM 2296 N N . MET B 1 148 ? 9.273 -0.307 17.438 1 95.94 148 MET B N 1
ATOM 2297 C CA . MET B 1 148 ? 9.125 1.12 17.172 1 95.94 148 MET B CA 1
ATOM 2298 C C . MET B 1 148 ? 9 1.908 18.469 1 95.94 148 MET B C 1
ATOM 2300 O O . MET B 1 148 ? 9.633 2.951 18.625 1 95.94 148 MET B O 1
ATOM 2304 N N . ILE B 1 149 ? 8.195 1.405 19.406 1 95.12 149 ILE B N 1
ATOM 2305 C CA . ILE B 1 149 ? 8 2.117 20.672 1 95.12 149 ILE B CA 1
ATOM 2306 C C . ILE B 1 149 ? 9.297 2.107 21.469 1 95.12 149 ILE B C 1
ATOM 2308 O O . ILE B 1 149 ? 9.625 3.094 22.141 1 95.12 149 ILE B O 1
ATOM 2312 N N . SER B 1 150 ? 10.008 1.044 21.484 1 96 150 SER B N 1
ATOM 2313 C CA . SER B 1 150 ? 11.305 0.97 22.156 1 96 150 SER B CA 1
ATOM 2314 C C . SER B 1 150 ? 12.297 1.962 21.562 1 96 150 SER B C 1
ATOM 2316 O O . SER B 1 150 ? 13.062 2.594 22.297 1 96 150 SER B O 1
ATOM 2318 N N . GLY B 1 151 ? 12.297 2.033 20.219 1 94.25 151 GLY B N 1
ATOM 2319 C CA . GLY B 1 151 ? 13.156 2.998 19.562 1 94.25 151 GLY B CA 1
ATOM 2320 C C . GLY B 1 151 ? 12.812 4.438 19.891 1 94.25 151 GLY B C 1
ATOM 2321 O O . GLY B 1 151 ? 13.703 5.27 20.062 1 94.25 151 GLY B O 1
ATOM 2322 N N . ILE B 1 152 ? 11.594 4.738 19.984 1 90.44 152 ILE B N 1
ATOM 2323 C CA . ILE B 1 152 ? 11.133 6.078 20.328 1 90.44 152 ILE B CA 1
ATOM 2324 C C . ILE B 1 152 ? 11.508 6.414 21.766 1 90.44 152 ILE B C 1
ATOM 2326 O O . ILE B 1 152 ? 12.031 7.496 22.047 1 90.44 152 ILE B O 1
ATOM 2330 N N . LEU B 1 153 ? 11.297 5.453 22.656 1 89.44 153 LEU B N 1
ATOM 2331 C CA . LEU B 1 153 ? 11.617 5.645 24.062 1 89.44 153 LEU B CA 1
ATOM 2332 C C . LEU B 1 153 ? 13.117 5.801 24.266 1 89.44 153 LEU B C 1
ATOM 2334 O O . LEU B 1 153 ? 13.555 6.562 25.125 1 89.44 153 LEU B O 1
ATOM 2338 N N . ALA B 1 154 ? 13.867 5.148 23.453 1 93.44 154 ALA B N 1
ATOM 2339 C CA . ALA B 1 154 ? 15.328 5.219 23.547 1 93.44 154 ALA B CA 1
ATOM 2340 C C . ALA B 1 154 ? 15.859 6.496 22.906 1 93.44 154 ALA B C 1
ATOM 2342 O O . ALA B 1 154 ? 17.047 6.805 23.016 1 93.44 154 ALA B O 1
ATOM 2343 N N . GLY B 1 155 ? 15.062 7.203 22.109 1 89.62 155 GLY B N 1
ATOM 2344 C CA . GLY B 1 155 ? 15.461 8.453 21.484 1 89.62 155 GLY B CA 1
ATOM 2345 C C . GLY B 1 155 ? 16.125 8.25 20.141 1 89.62 155 GLY B C 1
ATOM 2346 O O . GLY B 1 155 ? 16.672 9.195 19.562 1 89.62 155 GLY B O 1
ATOM 2347 N N . VAL B 1 156 ? 16.047 7.117 19.625 1 88.88 156 VAL B N 1
ATOM 2348 C CA . VAL B 1 156 ? 16.688 6.789 18.344 1 88.88 156 VAL B CA 1
ATOM 2349 C C . VAL B 1 156 ? 15.758 7.133 17.188 1 88.88 156 VAL B C 1
ATOM 2351 O O . VAL B 1 156 ? 16.203 7.52 16.109 1 88.88 156 VAL B O 1
ATOM 2354 N N . VAL B 1 157 ? 14.484 6.961 17.422 1 87.38 157 VAL B N 1
ATOM 2355 C CA . VAL B 1 157 ? 13.445 7.273 16.453 1 87.38 157 VAL B CA 1
ATOM 2356 C C . VAL B 1 157 ? 12.672 8.508 16.891 1 87.38 157 VAL B C 1
ATOM 2358 O O . VAL B 1 157 ? 12.25 8.602 18.047 1 87.38 157 VAL B O 1
ATOM 2361 N N . PRO B 1 158 ? 12.602 9.453 16.016 1 83 158 PRO B N 1
ATOM 2362 C CA . PRO B 1 158 ? 11.82 10.633 16.406 1 83 158 PRO B CA 1
ATOM 2363 C C . PRO B 1 158 ? 10.383 10.289 16.781 1 83 158 PRO B C 1
ATOM 2365 O O . PRO B 1 158 ? 9.797 9.359 16.203 1 83 158 PRO B O 1
ATOM 2368 N N . ALA B 1 159 ? 9.914 11.039 17.734 1 71.31 159 ALA B N 1
ATOM 2369 C CA . ALA B 1 159 ? 8.523 10.844 18.125 1 71.31 159 ALA B CA 1
ATOM 2370 C C . ALA B 1 159 ? 7.566 11.375 17.078 1 71.31 159 ALA B C 1
ATOM 2372 O O . ALA B 1 159 ? 7.977 12.102 16.156 1 71.31 159 ALA B O 1
ATOM 2373 N N . LEU B 1 160 ? 6.367 10.883 17.109 1 65.75 160 LEU B N 1
ATOM 2374 C CA . LEU B 1 160 ? 5.355 11.297 16.141 1 65.75 160 LEU B CA 1
ATOM 2375 C C . LEU B 1 160 ? 4.953 12.75 16.359 1 65.75 160 LEU B C 1
ATOM 2377 O O . LEU B 1 160 ? 5.086 13.273 17.469 1 65.75 160 LEU B O 1
#